Protein AF-A0A2E5NYF1-F1 (afdb_monomer)

Mean predicted aligned error: 12.26 Å

Structure (mmCIF, N/CA/C/O backbone):
data_AF-A0A2E5NYF1-F1
#
_entry.id   AF-A0A2E5NYF1-F1
#
loop_
_atom_site.group_PDB
_atom_site.id
_atom_site.type_symbol
_atom_site.label_atom_id
_atom_site.label_alt_id
_atom_site.label_comp_id
_atom_site.label_asym_id
_atom_site.label_entity_id
_atom_site.label_seq_id
_atom_site.pdbx_PDB_ins_code
_atom_site.Cartn_x
_atom_site.Cartn_y
_atom_site.Cartn_z
_atom_site.occupancy
_atom_site.B_iso_or_equiv
_atom_site.auth_seq_id
_atom_site.auth_comp_id
_atom_site.auth_asym_id
_atom_site.auth_atom_id
_atom_site.pdbx_PDB_model_num
ATOM 1 N N . MET A 1 1 ? -6.708 -40.232 -39.589 1.00 47.09 1 MET A N 1
ATOM 2 C CA . MET A 1 1 ? -5.264 -40.194 -39.277 1.00 47.09 1 MET A CA 1
ATOM 3 C C . MET A 1 1 ? -4.576 -39.485 -40.427 1.00 47.09 1 MET A C 1
ATOM 5 O O . MET A 1 1 ? -4.861 -39.852 -41.556 1.00 47.09 1 MET A O 1
ATOM 9 N N . PHE A 1 2 ? -3.730 -38.503 -40.104 1.00 53.38 2 PHE A N 1
ATOM 10 C CA . PHE A 1 2 ? -2.941 -37.650 -41.006 1.00 53.38 2 PHE A CA 1
ATOM 11 C C . PHE A 1 2 ? -3.722 -36.644 -41.858 1.00 53.38 2 PHE A C 1
ATOM 13 O O . PHE A 1 2 ? -4.059 -36.937 -42.993 1.00 53.38 2 PHE A O 1
ATOM 20 N N . ASP A 1 3 ? -3.932 -35.440 -41.316 1.00 40.88 3 ASP A N 1
ATOM 21 C CA . ASP A 1 3 ? -3.606 -34.212 -42.051 1.00 40.88 3 ASP A CA 1
ATOM 22 C C . ASP A 1 3 ? -3.525 -32.999 -41.107 1.00 40.88 3 ASP A C 1
ATOM 24 O O . ASP A 1 3 ? -4.209 -32.962 -40.087 1.00 40.88 3 ASP A O 1
ATOM 28 N N . SER A 1 4 ? -2.721 -32.000 -41.478 1.00 43.03 4 SER A N 1
ATOM 29 C CA . SER A 1 4 ? -2.514 -30.697 -40.804 1.00 43.03 4 SER A CA 1
ATOM 30 C C . SER A 1 4 ? -1.474 -30.622 -39.672 1.00 43.03 4 SER A C 1
ATOM 32 O O . SER A 1 4 ? -1.716 -30.075 -38.599 1.00 43.03 4 SER A O 1
ATOM 34 N N . PHE A 1 5 ? -0.254 -31.079 -39.969 1.00 49.53 5 PHE A N 1
ATOM 35 C CA . PHE A 1 5 ? 0.978 -30.776 -39.221 1.00 49.53 5 PHE A CA 1
ATOM 36 C C . PHE A 1 5 ? 1.843 -29.722 -39.949 1.00 49.53 5 PHE A C 1
ATOM 38 O O . PHE A 1 5 ? 3.036 -29.916 -40.109 1.00 49.53 5 PHE A O 1
ATOM 45 N N . PHE A 1 6 ? 1.286 -28.600 -40.418 1.00 54.94 6 PHE A N 1
ATOM 46 C CA . PHE A 1 6 ? 2.096 -27.500 -40.982 1.00 54.94 6 PHE A CA 1
ATOM 47 C C . PHE A 1 6 ? 1.470 -26.129 -40.697 1.00 54.94 6 PHE A C 1
ATOM 49 O O . PHE A 1 6 ? 0.996 -25.429 -41.583 1.00 54.94 6 PHE A O 1
ATOM 56 N N . GLY A 1 7 ? 1.482 -25.737 -39.424 1.00 41.53 7 GLY A N 1
ATOM 57 C CA . GLY A 1 7 ? 1.183 -24.379 -38.972 1.00 41.53 7 GLY A CA 1
ATOM 58 C C . GLY A 1 7 ? 2.428 -23.752 -38.360 1.00 41.53 7 GLY A C 1
ATOM 59 O O . GLY A 1 7 ? 2.494 -23.566 -37.149 1.00 41.53 7 GLY A O 1
ATOM 60 N N . GLY A 1 8 ? 3.449 -23.487 -39.179 1.00 46.25 8 GLY A N 1
ATOM 61 C CA . GLY A 1 8 ? 4.608 -22.703 -38.765 1.00 46.25 8 GLY A CA 1
ATOM 62 C C . GLY A 1 8 ? 4.169 -21.266 -38.519 1.00 46.25 8 GLY A C 1
ATOM 63 O O . GLY A 1 8 ? 4.226 -20.441 -39.428 1.00 46.25 8 GLY A O 1
ATOM 64 N N . SER A 1 9 ? 3.698 -20.967 -37.307 1.00 44.69 9 SER A N 1
ATOM 65 C CA . SER A 1 9 ? 3.494 -19.589 -36.892 1.00 44.69 9 SER A CA 1
ATOM 66 C C . SER A 1 9 ? 4.855 -18.902 -36.953 1.00 44.69 9 SER A C 1
ATOM 68 O O . SER A 1 9 ? 5.779 -19.204 -36.195 1.00 44.69 9 SER A O 1
ATOM 70 N N . SER A 1 10 ? 5.004 -18.010 -37.932 1.00 46.50 10 SER A N 1
ATOM 71 C CA . SER A 1 10 ? 6.049 -16.999 -37.935 1.00 46.50 10 SER A CA 1
ATOM 72 C C . SER A 1 10 ? 5.948 -16.290 -36.592 1.00 46.50 10 SER A C 1
ATOM 74 O O . SER A 1 10 ? 5.062 -15.462 -36.386 1.00 46.50 10 SER A O 1
ATOM 76 N N . ARG A 1 11 ? 6.810 -16.680 -35.650 1.00 48.03 11 ARG A N 1
ATOM 77 C CA . ARG A 1 11 ? 6.956 -16.044 -34.347 1.00 48.03 11 ARG A CA 1
ATOM 78 C C . ARG A 1 11 ? 7.510 -14.659 -34.647 1.00 48.03 11 ARG A C 1
ATOM 80 O O . ARG A 1 11 ? 8.716 -14.476 -34.771 1.00 48.03 11 ARG A O 1
ATOM 87 N N . GLN A 1 12 ? 6.603 -13.726 -34.913 1.00 47.62 12 GLN A N 1
ATOM 88 C CA . GLN A 1 12 ? 6.903 -12.328 -35.137 1.00 47.62 12 GLN A CA 1
ATOM 89 C C . GLN A 1 12 ? 7.583 -11.858 -33.858 1.00 47.62 12 GLN A C 1
ATOM 91 O O . GLN A 1 12 ? 6.952 -11.773 -32.804 1.00 47.62 12 GLN A O 1
ATOM 96 N N . THR A 1 13 ? 8.904 -11.704 -33.915 1.00 54.00 13 THR A N 1
ATOM 97 C CA . THR A 1 13 ? 9.678 -11.192 -32.793 1.00 54.00 13 THR A CA 1
ATOM 98 C C . THR A 1 13 ? 9.043 -9.859 -32.412 1.00 54.00 13 THR A C 1
ATOM 100 O O . THR A 1 13 ? 8.843 -9.036 -33.311 1.00 54.00 13 THR A O 1
ATOM 103 N N . PRO A 1 14 ? 8.656 -9.647 -31.144 1.00 55.06 14 PRO A N 1
ATOM 104 C CA . PRO A 1 14 ? 8.081 -8.377 -30.737 1.00 55.06 14 PRO A CA 1
ATOM 105 C C . PRO A 1 14 ? 9.018 -7.249 -31.176 1.00 55.06 14 PRO A C 1
ATOM 107 O O . PRO A 1 14 ? 10.215 -7.302 -30.897 1.00 55.06 14 PRO A O 1
ATOM 110 N N . ASN A 1 15 ? 8.489 -6.227 -31.852 1.00 71.00 15 ASN A N 1
ATOM 111 C CA . ASN A 1 15 ? 9.224 -5.003 -32.201 1.00 71.00 15 ASN A CA 1
ATOM 112 C C . ASN A 1 15 ? 9.501 -4.127 -30.955 1.00 71.00 15 ASN A C 1
ATOM 114 O O . ASN A 1 15 ? 9.613 -2.907 -31.064 1.00 71.00 15 ASN A O 1
ATOM 118 N N . ARG A 1 16 ? 9.600 -4.743 -29.771 1.00 84.31 16 ARG A N 1
ATOM 119 C CA . ARG A 1 16 ? 9.835 -4.095 -28.484 1.00 84.31 16 ARG A CA 1
ATOM 120 C C . ARG A 1 16 ? 10.771 -4.921 -27.606 1.00 84.31 16 ARG A C 1
ATOM 122 O O . ARG A 1 16 ? 10.930 -6.127 -27.802 1.00 84.31 16 ARG A O 1
ATOM 129 N N . GLY A 1 17 ? 11.394 -4.256 -26.642 1.00 84.62 17 GLY A N 1
ATOM 130 C CA . GLY A 1 17 ? 12.182 -4.883 -25.592 1.00 84.62 17 GLY A CA 1
ATOM 131 C C . GLY A 1 17 ? 11.350 -5.814 -24.712 1.00 84.62 17 GLY A C 1
ATOM 132 O O . GLY A 1 17 ? 10.122 -5.815 -24.758 1.00 84.62 17 GLY A O 1
ATOM 133 N N . ALA A 1 18 ? 12.036 -6.646 -23.932 1.00 88.94 18 ALA A N 1
ATOM 134 C CA . ALA A 1 18 ? 11.369 -7.538 -22.994 1.00 88.94 18 ALA A CA 1
ATOM 135 C C . ALA A 1 18 ? 10.752 -6.744 -21.835 1.00 88.94 18 ALA A C 1
ATOM 137 O O . ALA A 1 18 ? 11.321 -5.753 -21.373 1.00 88.94 18 ALA A O 1
ATOM 138 N N . ASP A 1 19 ? 9.608 -7.208 -21.351 1.00 92.38 19 ASP A N 1
ATOM 139 C CA . ASP A 1 19 ? 8.978 -6.618 -20.178 1.00 92.38 19 ASP A CA 1
ATOM 140 C C . ASP A 1 19 ? 9.776 -6.979 -18.910 1.00 92.38 19 ASP A C 1
ATOM 142 O O . ASP A 1 19 ? 10.414 -8.034 -18.834 1.00 92.38 19 ASP A O 1
ATOM 146 N N . LEU A 1 20 ? 9.761 -6.086 -17.922 1.00 91.94 20 LEU A N 1
ATOM 147 C CA . LEU A 1 20 ? 10.362 -6.290 -16.607 1.00 91.94 20 LEU A CA 1
ATOM 148 C C . LEU A 1 20 ? 9.273 -6.459 -15.557 1.00 91.94 20 LEU A C 1
ATOM 150 O O . LEU A 1 20 ? 8.270 -5.754 -15.577 1.00 91.94 20 LEU A O 1
ATOM 154 N N . GLU A 1 21 ? 9.511 -7.342 -14.594 1.00 93.44 21 GLU A N 1
ATOM 155 C CA . GLU A 1 21 ? 8.681 -7.469 -13.399 1.00 93.44 21 GLU A CA 1
ATOM 156 C C . GLU A 1 21 ? 9.486 -7.023 -12.179 1.00 93.44 21 GLU A C 1
ATOM 158 O O . GLU A 1 21 ? 10.658 -7.376 -12.017 1.00 93.44 21 GLU A O 1
ATOM 163 N N . PHE A 1 22 ? 8.862 -6.230 -11.316 1.00 92.69 22 PHE A N 1
ATOM 164 C CA . PHE A 1 22 ? 9.478 -5.736 -10.093 1.00 92.69 22 PHE A CA 1
ATOM 165 C C . PHE A 1 22 ? 8.475 -5.795 -8.950 1.00 92.69 22 PHE A C 1
ATOM 167 O O . PHE A 1 22 ? 7.335 -5.373 -9.105 1.00 92.69 22 PHE A O 1
ATOM 174 N N . GLN A 1 23 ? 8.885 -6.300 -7.791 1.00 94.00 23 GLN A N 1
ATOM 175 C CA . GLN A 1 23 ? 8.025 -6.350 -6.615 1.00 94.00 23 GLN A CA 1
ATOM 176 C C . GLN A 1 23 ? 8.444 -5.283 -5.608 1.00 94.00 23 GLN A C 1
ATOM 178 O O . GLN A 1 23 ? 9.623 -5.160 -5.277 1.00 94.00 23 GLN A O 1
ATOM 183 N N . ILE A 1 24 ? 7.462 -4.555 -5.084 1.00 94.38 24 ILE A N 1
ATOM 184 C CA . ILE A 1 24 ? 7.638 -3.654 -3.947 1.00 94.38 24 ILE A CA 1
ATOM 185 C C . ILE A 1 24 ? 6.684 -4.004 -2.829 1.00 94.38 24 ILE A C 1
ATOM 187 O O . ILE A 1 24 ? 5.565 -4.431 -3.082 1.00 94.38 24 ILE A O 1
ATOM 191 N N . ASN A 1 25 ? 7.119 -3.759 -1.598 1.00 95.06 25 ASN A N 1
ATOM 192 C CA . ASN A 1 25 ? 6.243 -3.782 -0.439 1.00 95.06 25 ASN A CA 1
ATOM 193 C C . ASN A 1 25 ? 6.012 -2.349 0.034 1.00 95.06 25 ASN A C 1
ATOM 195 O O . ASN A 1 25 ? 6.942 -1.539 0.070 1.00 95.06 25 ASN A O 1
ATOM 199 N N . VAL A 1 26 ? 4.768 -2.043 0.378 1.00 95.38 26 VAL A N 1
ATOM 200 C CA . VAL A 1 26 ? 4.360 -0.766 0.957 1.00 95.38 26 VAL A CA 1
ATOM 201 C C . VAL A 1 26 ? 3.650 -0.993 2.277 1.00 95.38 26 VAL A C 1
ATOM 203 O O . VAL A 1 26 ? 3.037 -2.039 2.495 1.00 95.38 26 VAL A O 1
ATOM 206 N N . SER A 1 27 ? 3.725 0.004 3.155 1.00 96.19 27 SER A N 1
ATOM 207 C CA . SER A 1 27 ? 2.980 -0.027 4.407 1.00 96.19 27 SER A CA 1
ATOM 208 C C . SER A 1 27 ? 1.472 0.018 4.134 1.00 96.19 27 SER A C 1
ATOM 210 O O . SER A 1 27 ? 1.023 0.483 3.082 1.00 96.19 27 SER A O 1
ATOM 212 N N . PHE A 1 28 ? 0.671 -0.425 5.101 1.00 95.56 28 PHE A N 1
ATOM 213 C CA . PHE A 1 28 ? -0.783 -0.306 5.024 1.00 95.56 28 PHE A CA 1
ATOM 214 C C . PHE A 1 28 ? -1.239 1.148 4.824 1.00 95.56 28 PHE A C 1
ATOM 216 O O . PHE A 1 28 ? -2.112 1.422 4.004 1.00 95.56 28 PHE A O 1
ATOM 223 N N . ARG A 1 29 ? -0.607 2.093 5.536 1.00 93.88 29 ARG A N 1
ATOM 224 C CA . ARG A 1 29 ? -0.897 3.530 5.413 1.00 93.88 29 ARG A CA 1
ATOM 225 C C . ARG A 1 29 ? -0.498 4.080 4.042 1.00 93.88 29 ARG A C 1
ATOM 227 O O . ARG A 1 29 ? -1.286 4.803 3.443 1.00 93.88 29 ARG A O 1
ATOM 234 N N . ASP A 1 30 ? 0.666 3.691 3.521 1.00 94.88 30 ASP A N 1
ATOM 235 C CA . ASP A 1 30 ? 1.118 4.065 2.172 1.00 94.88 30 ASP A CA 1
ATOM 236 C C . ASP A 1 30 ? 0.115 3.576 1.113 1.00 94.88 30 ASP A C 1
ATOM 238 O O . ASP A 1 30 ? -0.201 4.303 0.176 1.00 94.88 30 ASP A O 1
ATOM 242 N N . ALA A 1 31 ? -0.423 2.361 1.273 1.00 94.00 31 ALA A N 1
ATOM 243 C CA . ALA A 1 31 ? -1.444 1.819 0.379 1.00 94.00 31 ALA A CA 1
ATOM 244 C C . ALA A 1 31 ? -2.801 2.533 0.515 1.00 94.00 31 ALA A C 1
ATOM 246 O O . ALA A 1 31 ? -3.509 2.713 -0.477 1.00 94.00 31 ALA A O 1
ATOM 247 N N . ALA A 1 32 ? -3.169 2.954 1.728 1.00 93.75 32 ALA A N 1
ATOM 248 C CA . ALA A 1 32 ? -4.419 3.661 1.987 1.00 93.75 32 ALA A CA 1
ATOM 249 C C . ALA A 1 32 ? -4.423 5.079 1.391 1.00 93.75 32 ALA A C 1
ATOM 251 O O . ALA A 1 32 ? -5.398 5.454 0.741 1.00 93.75 32 ALA A O 1
ATOM 252 N N . PHE A 1 33 ? -3.340 5.838 1.577 1.00 92.94 33 PHE A N 1
ATOM 253 C CA . PHE A 1 33 ? -3.253 7.251 1.181 1.00 92.94 33 PHE A CA 1
ATOM 254 C C . PHE A 1 33 ? -2.582 7.493 -0.172 1.00 92.94 33 PHE A C 1
ATOM 256 O O . PHE A 1 33 ? -2.753 8.561 -0.757 1.00 92.94 33 PHE A O 1
ATOM 263 N N . GLY A 1 34 ? -1.849 6.508 -0.688 1.00 92.81 34 GLY A N 1
ATOM 264 C CA . GLY A 1 34 ? -1.007 6.679 -1.863 1.00 92.81 34 GLY A CA 1
ATOM 265 C C . GLY A 1 34 ? 0.284 7.421 -1.524 1.00 92.81 34 GLY A C 1
ATOM 266 O O . GLY A 1 34 ? 0.354 8.235 -0.601 1.00 92.81 34 GLY A O 1
ATOM 267 N N . VAL A 1 35 ? 1.348 7.110 -2.258 1.00 94.19 35 VAL A N 1
ATOM 268 C CA . VAL A 1 35 ? 2.669 7.691 -2.010 1.00 94.19 35 VAL A CA 1
ATOM 269 C C . VAL A 1 35 ? 3.542 7.599 -3.268 1.00 94.19 35 VAL A C 1
ATOM 271 O O . VAL A 1 35 ? 3.509 6.576 -3.960 1.00 94.19 35 VAL A O 1
ATOM 274 N N . PRO A 1 36 ? 4.358 8.621 -3.577 1.00 94.56 36 PRO A N 1
ATOM 275 C CA . PRO A 1 36 ? 5.434 8.471 -4.549 1.00 94.56 36 PRO A CA 1
ATOM 276 C C . PRO A 1 36 ? 6.506 7.508 -4.019 1.00 94.56 36 PRO A C 1
ATOM 278 O O . PRO A 1 36 ? 7.009 7.663 -2.903 1.00 94.56 36 PRO A O 1
ATOM 281 N N . LYS A 1 37 ? 6.904 6.516 -4.820 1.00 93.19 37 LYS A N 1
ATOM 282 C CA . LYS A 1 37 ? 8.049 5.637 -4.525 1.00 93.19 37 LYS A CA 1
ATOM 283 C C . LYS A 1 37 ? 9.074 5.689 -5.647 1.00 93.19 37 LYS A C 1
ATOM 285 O O . LYS A 1 37 ? 8.743 5.523 -6.815 1.00 93.19 37 LYS A O 1
ATOM 290 N N . GLU A 1 38 ? 10.343 5.838 -5.278 1.00 93.69 38 GLU A N 1
ATOM 291 C CA . GLU A 1 38 ? 11.466 5.674 -6.203 1.00 93.69 38 GLU A CA 1
ATOM 292 C C . GLU A 1 38 ? 11.849 4.189 -6.296 1.00 93.69 38 GLU A C 1
ATOM 294 O O . GLU A 1 38 ? 12.240 3.569 -5.305 1.00 93.69 38 GLU A O 1
ATOM 299 N N . LEU A 1 39 ? 11.774 3.623 -7.498 1.00 92.19 39 LEU A N 1
ATOM 300 C CA . LEU A 1 39 ? 12.235 2.279 -7.822 1.00 92.19 39 LEU A CA 1
ATOM 301 C C . LEU A 1 39 ? 13.612 2.343 -8.465 1.00 92.19 39 LEU A C 1
ATOM 303 O O . LEU A 1 39 ? 13.842 3.124 -9.386 1.00 92.19 39 LEU A O 1
ATOM 307 N N . LYS A 1 40 ? 14.527 1.483 -8.017 1.00 92.75 40 LYS A N 1
ATOM 308 C CA . LYS A 1 40 ? 15.842 1.315 -8.643 1.00 92.75 40 LYS A CA 1
ATOM 309 C C . LYS A 1 40 ? 15.848 0.032 -9.454 1.00 92.75 40 LYS A C 1
ATOM 311 O O . LYS A 1 40 ? 15.946 -1.054 -8.886 1.00 92.75 40 LYS A O 1
ATOM 316 N N . ILE A 1 41 ? 15.769 0.165 -10.773 1.00 90.69 41 ILE A N 1
ATOM 317 C CA . ILE A 1 41 ? 15.813 -0.967 -11.699 1.00 90.69 41 ILE A CA 1
ATOM 318 C C . ILE A 1 41 ? 17.178 -1.060 -12.374 1.00 90.69 41 ILE A C 1
ATOM 320 O O . ILE A 1 41 ? 17.832 -0.051 -12.636 1.00 90.69 41 ILE A O 1
ATOM 324 N N . ASN A 1 42 ? 17.611 -2.281 -12.677 1.00 90.00 42 ASN A N 1
ATOM 325 C CA . ASN A 1 42 ? 18.858 -2.533 -13.392 1.00 90.00 42 ASN A CA 1
ATOM 326 C C . ASN A 1 42 ? 18.551 -3.190 -14.737 1.00 90.00 42 ASN A C 1
ATOM 328 O O . ASN A 1 42 ? 18.434 -4.416 -14.785 1.00 90.00 42 ASN A O 1
ATOM 332 N N . ARG A 1 43 ? 18.491 -2.389 -15.804 1.00 87.94 43 ARG A N 1
ATOM 333 C CA . ARG A 1 43 ? 18.162 -2.845 -17.164 1.00 87.94 43 ARG A CA 1
ATOM 334 C C . ARG A 1 43 ? 19.338 -2.716 -18.126 1.00 87.94 43 ARG A C 1
ATOM 336 O O . ARG A 1 43 ? 20.301 -1.986 -17.867 1.00 87.94 43 ARG A O 1
ATOM 343 N N . MET A 1 44 ? 19.266 -3.429 -19.241 1.00 86.69 44 MET A N 1
ATOM 344 C CA . MET A 1 44 ? 20.176 -3.266 -20.366 1.00 86.69 44 MET A CA 1
ATOM 345 C C . MET A 1 44 ? 19.726 -2.084 -21.219 1.00 86.69 44 MET A C 1
ATOM 347 O O . MET A 1 44 ? 18.602 -2.041 -21.711 1.00 86.69 44 MET A O 1
ATOM 351 N N . GLU A 1 45 ? 20.631 -1.142 -21.451 1.00 87.38 45 GLU A N 1
ATOM 352 C CA . GLU A 1 45 ? 20.410 -0.001 -22.337 1.00 87.38 45 GLU A CA 1
ATOM 353 C C . GLU A 1 45 ? 21.432 0.011 -23.474 1.00 87.38 45 GLU A C 1
ATOM 355 O O . GLU A 1 45 ? 22.493 -0.610 -23.352 1.00 87.38 45 GLU A O 1
ATOM 360 N N . PRO A 1 46 ? 21.164 0.725 -24.582 1.00 87.25 46 PRO A N 1
ATOM 361 C CA . PRO A 1 46 ? 22.178 0.996 -25.586 1.00 87.25 46 PRO A CA 1
ATOM 362 C C . PRO A 1 46 ? 23.399 1.639 -24.927 1.00 87.25 46 PRO A C 1
ATOM 364 O O . PRO A 1 46 ? 23.282 2.527 -24.076 1.00 87.25 46 PRO A O 1
ATOM 367 N N . CYS A 1 47 ? 24.583 1.165 -25.302 1.00 89.06 47 CYS A N 1
ATOM 368 C CA . CYS A 1 47 ? 25.824 1.705 -24.768 1.00 89.06 47 CYS A CA 1
ATOM 369 C C . CYS A 1 47 ? 25.956 3.177 -25.163 1.00 89.06 47 CYS A C 1
ATOM 371 O O . CYS A 1 47 ? 25.947 3.478 -26.350 1.00 89.06 47 CYS A O 1
ATOM 373 N N . GLU A 1 48 ? 26.142 4.080 -24.198 1.00 88.69 48 GLU A N 1
ATOM 374 C CA . GLU A 1 48 ? 26.202 5.535 -24.457 1.00 88.69 48 GLU A CA 1
ATOM 375 C C . GLU A 1 48 ? 27.332 5.935 -25.402 1.00 88.69 48 GLU A C 1
ATOM 377 O O . GLU A 1 48 ? 27.241 6.941 -26.093 1.00 88.69 48 GLU A O 1
ATOM 382 N N . ARG A 1 49 ? 28.419 5.154 -25.434 1.00 90.56 49 ARG A N 1
ATOM 383 C CA . ARG A 1 49 ? 29.572 5.469 -26.280 1.00 90.56 49 ARG A CA 1
ATOM 384 C C . ARG A 1 49 ? 29.288 5.173 -27.748 1.00 90.56 49 ARG A C 1
ATOM 386 O O . ARG A 1 49 ? 29.665 5.964 -28.595 1.00 90.56 49 ARG A O 1
ATOM 393 N N . CYS A 1 50 ? 28.651 4.042 -28.050 1.00 87.25 50 CYS A N 1
ATOM 394 C CA . CYS A 1 50 ? 28.415 3.594 -29.427 1.00 87.25 50 CYS A CA 1
ATOM 395 C C . CYS A 1 50 ? 26.944 3.707 -29.868 1.00 87.25 50 CYS A C 1
ATOM 397 O O . CYS A 1 50 ? 26.597 3.375 -30.997 1.00 87.25 50 CYS A O 1
ATOM 399 N N . ASN A 1 51 ? 26.047 4.141 -28.981 1.00 84.75 51 ASN A N 1
ATOM 400 C CA . ASN A 1 51 ? 24.599 4.218 -29.196 1.00 84.75 51 ASN A CA 1
ATOM 401 C C . ASN A 1 51 ? 23.997 2.930 -29.790 1.00 84.75 51 ASN A C 1
ATOM 403 O O . ASN A 1 51 ? 23.090 2.962 -30.619 1.00 84.75 51 ASN A O 1
ATOM 407 N N . GLY A 1 52 ? 24.537 1.773 -29.392 1.00 84.75 52 GLY A N 1
ATOM 408 C CA . GLY A 1 52 ? 24.084 0.467 -29.871 1.00 84.75 52 GLY A CA 1
ATOM 409 C C . GLY A 1 52 ? 24.707 -0.026 -31.176 1.00 84.75 52 GLY A C 1
ATOM 410 O O . GLY A 1 52 ? 24.509 -1.189 -31.503 1.00 84.75 52 GLY A O 1
ATOM 411 N N . ASN A 1 53 ? 25.499 0.781 -31.892 1.00 83.44 53 ASN A N 1
ATOM 412 C CA . ASN A 1 53 ? 26.096 0.375 -33.175 1.00 83.44 53 ASN A CA 1
ATOM 413 C C . ASN A 1 53 ? 27.333 -0.539 -33.039 1.00 83.44 53 ASN A C 1
ATOM 415 O O . ASN A 1 53 ? 27.893 -0.959 -34.045 1.00 83.44 53 ASN A O 1
ATOM 419 N N . LYS A 1 54 ? 27.767 -0.829 -31.802 1.00 87.19 54 LYS A N 1
ATOM 420 C CA . LYS A 1 54 ? 28.901 -1.706 -31.442 1.00 87.19 54 LYS A CA 1
ATOM 421 C C . LYS A 1 54 ? 30.285 -1.222 -31.895 1.00 87.19 54 LYS A C 1
ATOM 423 O O . LYS A 1 54 ? 31.273 -1.830 -31.480 1.00 87.19 54 LYS A O 1
ATOM 428 N N . ALA A 1 55 ? 30.377 -0.139 -32.659 1.00 89.62 55 ALA A N 1
ATOM 429 C CA . ALA A 1 55 ? 31.623 0.424 -33.160 1.00 89.62 55 ALA A CA 1
ATOM 430 C C . ALA A 1 55 ? 32.213 1.461 -32.202 1.00 89.62 55 ALA A C 1
ATOM 432 O O . ALA A 1 55 ? 31.506 2.124 -31.440 1.00 89.62 55 ALA A O 1
ATOM 433 N N . GLU A 1 56 ? 33.531 1.608 -32.237 1.00 91.38 56 GLU A N 1
ATOM 434 C CA . GLU A 1 56 ? 34.201 2.714 -31.565 1.00 91.38 56 GLU A CA 1
ATOM 435 C C . GLU A 1 56 ? 33.883 4.038 -32.293 1.00 91.38 56 GLU A C 1
ATOM 437 O O . GLU A 1 56 ? 33.973 4.087 -33.524 1.00 91.38 56 GLU A O 1
ATOM 442 N N . PRO A 1 57 ? 33.498 5.116 -31.581 1.00 89.31 57 PRO A N 1
ATOM 443 C CA . PRO A 1 57 ? 33.242 6.412 -32.208 1.00 89.31 57 PRO A CA 1
ATOM 444 C C . PRO A 1 57 ? 34.414 6.884 -33.069 1.00 89.31 57 PRO A C 1
ATOM 44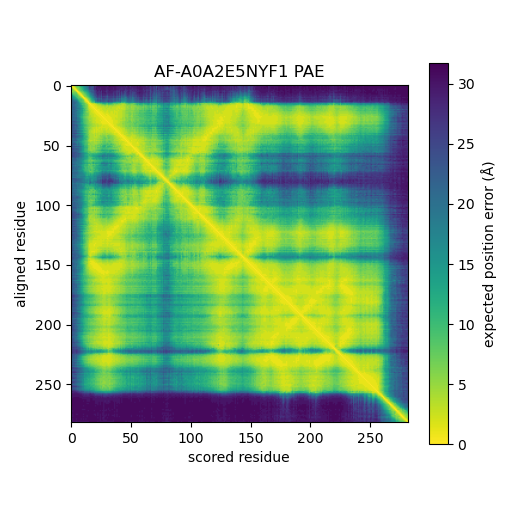6 O O . PRO A 1 57 ? 35.564 6.815 -32.642 1.00 89.31 57 PRO A O 1
ATOM 449 N N . GLY A 1 58 ? 34.112 7.367 -34.277 1.00 85.06 58 GLY A N 1
ATOM 450 C CA . GLY A 1 58 ? 35.120 7.777 -35.260 1.00 85.06 58 GLY A CA 1
ATOM 451 C C . GLY A 1 58 ? 35.655 6.644 -36.142 1.00 85.06 58 GLY A C 1
ATOM 452 O O . GLY A 1 58 ? 36.550 6.889 -36.942 1.00 85.06 58 GLY A O 1
ATOM 453 N N . THR A 1 59 ? 35.117 5.426 -36.026 1.00 85.81 59 THR A N 1
ATOM 454 C CA . THR A 1 59 ? 35.437 4.311 -36.933 1.00 85.81 59 THR A CA 1
ATOM 455 C C . THR A 1 59 ? 34.277 4.009 -37.874 1.00 85.81 59 THR A C 1
ATOM 457 O O . THR A 1 59 ? 33.110 4.193 -37.519 1.00 85.81 59 THR A O 1
ATOM 460 N N . GLU A 1 60 ? 34.595 3.571 -39.092 1.00 81.94 60 GLU A N 1
ATOM 461 C CA . GLU A 1 60 ? 33.586 3.278 -40.105 1.00 81.94 60 GLU A CA 1
ATOM 462 C C . GLU A 1 60 ? 32.821 1.992 -39.780 1.00 81.94 60 GLU A C 1
ATOM 464 O O . GLU A 1 60 ? 33.390 0.945 -39.447 1.00 81.94 60 GLU A O 1
ATOM 469 N N . VAL A 1 61 ? 31.499 2.084 -39.905 1.00 84.56 61 VAL A N 1
ATOM 470 C CA . VAL A 1 61 ? 30.593 0.942 -39.854 1.00 84.56 61 VAL A CA 1
ATOM 471 C C . VAL A 1 61 ? 30.296 0.549 -41.292 1.00 84.56 61 VAL A C 1
ATOM 473 O O . VAL A 1 61 ? 29.663 1.307 -42.021 1.00 84.56 61 VAL A O 1
ATOM 476 N N . MET A 1 62 ? 30.776 -0.621 -41.703 1.00 87.12 62 MET A N 1
ATOM 477 C CA . MET A 1 62 ? 30.623 -1.105 -43.074 1.00 87.12 62 MET A CA 1
ATOM 478 C C . MET A 1 62 ? 29.436 -2.059 -43.162 1.00 87.12 62 MET A C 1
ATOM 480 O O . MET A 1 62 ? 29.140 -2.792 -42.213 1.00 87.12 62 MET A O 1
ATOM 484 N N . GLU A 1 63 ? 28.758 -2.084 -44.306 1.00 87.94 63 GLU A N 1
ATOM 485 C CA . GLU A 1 63 ? 27.764 -3.120 -44.577 1.00 87.94 63 GLU A CA 1
ATOM 486 C C . GLU A 1 63 ? 28.411 -4.503 -44.536 1.00 87.94 63 GLU A C 1
ATOM 488 O O . GLU A 1 63 ? 29.560 -4.692 -44.935 1.00 87.94 63 GLU A O 1
ATOM 493 N N . CYS A 1 64 ? 27.676 -5.487 -44.019 1.00 88.69 64 CYS A N 1
ATOM 494 C CA . CYS A 1 64 ? 28.217 -6.826 -43.880 1.00 88.69 64 CYS A CA 1
ATOM 495 C C . CYS A 1 64 ? 28.478 -7.439 -45.267 1.00 88.69 64 CYS A C 1
ATOM 497 O O . CYS A 1 64 ? 27.513 -7.688 -45.994 1.00 88.69 64 CYS A O 1
ATOM 499 N N . PRO A 1 65 ? 29.727 -7.796 -45.617 1.00 88.94 65 PRO A N 1
ATOM 500 C CA . PRO A 1 65 ? 30.044 -8.324 -46.944 1.00 88.94 65 PRO A CA 1
ATOM 501 C C . PRO A 1 65 ? 29.424 -9.705 -47.194 1.00 88.94 65 PRO A C 1
ATOM 503 O O . PRO A 1 65 ? 29.222 -10.090 -48.336 1.00 88.94 65 PRO A O 1
ATOM 506 N N . GLY A 1 66 ? 29.102 -10.454 -46.132 1.00 87.56 66 GLY A N 1
ATOM 507 C CA . GLY A 1 66 ? 28.516 -11.792 -46.242 1.00 87.56 66 GLY A CA 1
ATOM 508 C C . GLY A 1 66 ? 27.008 -11.815 -46.500 1.00 87.56 66 GLY A C 1
ATOM 509 O O . GLY A 1 66 ? 26.481 -12.862 -46.858 1.00 87.56 66 GLY A O 1
ATOM 510 N N . CYS A 1 67 ? 26.297 -10.706 -46.282 1.00 89.19 67 CYS A N 1
ATOM 511 C CA . CYS A 1 67 ? 24.848 -10.629 -46.524 1.00 89.19 67 CYS A CA 1
ATOM 512 C C . CYS A 1 67 ? 24.390 -9.321 -47.174 1.00 89.19 67 CYS A C 1
ATOM 514 O O . CYS A 1 67 ? 23.190 -9.111 -47.277 1.00 89.19 67 CYS A O 1
ATOM 516 N N . HIS A 1 68 ? 25.314 -8.433 -47.551 1.00 89.19 68 HIS A N 1
ATOM 517 C CA . HIS A 1 68 ? 25.039 -7.145 -48.197 1.00 89.19 68 HIS A CA 1
ATOM 518 C C . HIS A 1 68 ? 23.917 -6.343 -47.514 1.00 89.19 68 HIS A C 1
ATOM 520 O O . HIS A 1 68 ? 22.986 -5.867 -48.152 1.00 89.19 68 HIS A O 1
ATOM 526 N N . GLY A 1 69 ? 23.958 -6.262 -46.180 1.00 84.00 69 GLY A N 1
ATOM 527 C CA . GLY A 1 69 ? 22.959 -5.518 -45.407 1.00 84.00 69 GLY A CA 1
ATOM 528 C C . GLY A 1 69 ? 21.631 -6.248 -45.152 1.00 84.00 69 GLY A C 1
ATOM 529 O O . GLY A 1 69 ? 20.773 -5.715 -44.448 1.00 84.00 69 GLY A O 1
ATOM 530 N N . GLU A 1 70 ? 21.440 -7.482 -45.630 1.00 85.88 70 GLU A N 1
ATOM 531 C CA . GLU A 1 70 ? 20.196 -8.233 -45.393 1.00 85.88 70 GLU A CA 1
ATOM 532 C C . GLU A 1 70 ? 20.127 -8.861 -43.989 1.00 85.88 70 GLU A C 1
ATOM 534 O O . GLU A 1 70 ? 19.045 -9.061 -43.431 1.00 85.88 70 GLU A O 1
ATOM 539 N N . GLY A 1 71 ? 21.281 -9.175 -43.387 1.00 83.50 71 GLY A N 1
ATOM 540 C CA . GLY A 1 71 ? 21.392 -9.824 -42.070 1.00 83.50 71 GLY A CA 1
ATOM 541 C C . GLY A 1 71 ? 21.065 -11.325 -42.076 1.00 83.50 71 GLY A C 1
ATOM 542 O O . GLY A 1 71 ? 21.258 -12.016 -41.073 1.00 83.50 71 GLY A O 1
ATOM 543 N N . LYS A 1 72 ? 20.616 -11.862 -43.211 1.00 90.25 72 LYS A N 1
ATOM 544 C CA . LYS A 1 72 ? 20.298 -13.278 -43.429 1.00 90.25 72 LYS A CA 1
ATOM 545 C C . LYS A 1 72 ? 21.001 -13.763 -44.694 1.00 90.25 72 LYS A C 1
ATOM 547 O O . LYS A 1 72 ? 21.317 -12.967 -45.566 1.00 90.25 72 LYS A O 1
ATOM 552 N N . VAL A 1 73 ? 21.270 -15.061 -44.772 1.00 90.75 73 VAL A N 1
ATOM 553 C CA . VAL A 1 73 ? 21.871 -15.716 -45.941 1.00 90.75 73 VAL A CA 1
ATOM 554 C C . VAL A 1 73 ? 21.068 -16.966 -46.288 1.00 90.75 73 VAL A C 1
ATOM 556 O O . VAL A 1 73 ? 20.639 -17.709 -45.397 1.00 90.75 73 VAL A O 1
ATOM 559 N N . ARG A 1 74 ? 20.844 -17.202 -47.583 1.00 89.25 74 ARG A N 1
ATOM 560 C CA . ARG A 1 74 ? 20.181 -18.415 -48.078 1.00 89.25 74 ARG A CA 1
ATOM 561 C C . ARG A 1 74 ? 21.217 -19.524 -48.194 1.00 89.25 74 ARG A C 1
ATOM 563 O O . ARG A 1 74 ? 22.182 -19.394 -48.941 1.00 89.25 74 ARG A O 1
ATOM 570 N N . ARG A 1 75 ? 21.040 -20.604 -47.434 1.00 82.56 75 ARG A N 1
ATOM 571 C CA . ARG A 1 75 ? 21.907 -21.779 -47.489 1.00 82.56 75 ARG A CA 1
ATOM 572 C C . ARG A 1 75 ? 21.170 -22.906 -48.190 1.00 82.56 75 ARG A C 1
ATOM 574 O O . ARG A 1 75 ? 20.220 -23.474 -47.661 1.00 82.56 75 ARG A O 1
ATOM 581 N N . THR A 1 76 ? 21.649 -23.242 -49.372 1.00 82.94 76 THR A N 1
ATOM 582 C CA . THR A 1 76 ? 21.151 -24.364 -50.155 1.00 82.94 76 THR A CA 1
ATOM 583 C C . THR A 1 76 ? 21.829 -25.649 -49.688 1.00 82.94 76 THR A C 1
ATOM 585 O O . THR A 1 76 ? 23.052 -25.770 -49.760 1.00 82.94 76 THR A O 1
ATOM 588 N N . GLN A 1 77 ? 21.059 -26.617 -49.197 1.00 81.44 77 GLN A N 1
ATOM 589 C CA . GLN A 1 77 ? 21.553 -27.946 -48.838 1.00 81.44 77 GLN A CA 1
ATOM 590 C C . GLN A 1 77 ? 20.969 -28.984 -49.798 1.00 81.44 77 GLN A C 1
ATOM 592 O O . GLN A 1 77 ? 19.756 -29.077 -49.979 1.00 81.44 77 GLN A O 1
ATOM 597 N N . ARG A 1 78 ? 21.845 -29.765 -50.438 1.00 78.69 78 ARG A N 1
ATOM 598 C CA . ARG A 1 78 ? 21.431 -30.910 -51.255 1.00 78.69 78 ARG A CA 1
ATOM 599 C C . ARG A 1 78 ? 21.206 -32.103 -50.337 1.00 78.69 78 ARG A C 1
ATOM 601 O O . ARG A 1 78 ? 22.120 -32.518 -49.631 1.00 78.69 78 ARG A O 1
ATOM 608 N N . THR A 1 79 ? 19.992 -32.630 -50.353 1.00 79.69 79 THR A N 1
ATOM 609 C CA . THR A 1 79 ? 19.603 -33.842 -49.630 1.00 79.69 79 THR A CA 1
ATOM 610 C C . THR A 1 79 ? 19.229 -34.934 -50.626 1.00 79.69 79 THR A C 1
ATOM 612 O O . THR A 1 79 ? 19.069 -34.670 -51.8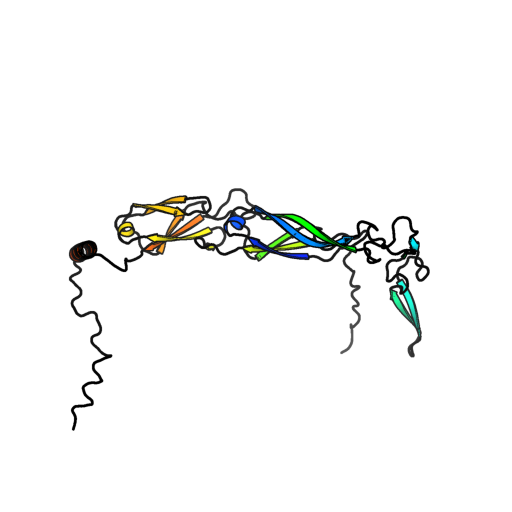18 1.00 79.69 79 THR A O 1
ATOM 615 N N . PHE A 1 80 ? 19.056 -36.164 -50.140 1.00 77.81 80 PHE A N 1
ATOM 616 C CA . PHE A 1 80 ? 18.621 -37.297 -50.964 1.00 77.81 80 PHE A CA 1
ATOM 617 C C . PHE A 1 80 ? 17.238 -37.067 -51.619 1.00 77.81 80 PHE A C 1
ATOM 619 O O . PHE A 1 80 ? 16.923 -37.697 -52.621 1.00 77.81 80 PHE A O 1
ATOM 626 N N . PHE A 1 81 ? 16.443 -36.126 -51.090 1.00 78.94 81 PHE A N 1
ATOM 627 C CA . PHE A 1 81 ? 15.119 -35.738 -51.595 1.00 78.94 81 PHE A CA 1
ATOM 628 C C . PHE A 1 81 ? 15.130 -34.489 -52.496 1.00 78.94 81 PHE A C 1
ATOM 630 O O . PHE A 1 81 ? 14.071 -34.000 -52.878 1.00 78.94 81 PHE A O 1
ATOM 637 N N . GLY A 1 82 ? 16.308 -33.954 -52.835 1.00 82.75 82 GLY A N 1
ATOM 638 C CA . GLY A 1 82 ? 16.457 -32.771 -53.684 1.00 82.75 82 GLY A CA 1
ATOM 639 C C . GLY A 1 82 ? 17.144 -31.592 -52.994 1.00 82.75 82 GLY A C 1
ATOM 640 O O . GLY A 1 82 ? 17.778 -31.718 -51.941 1.00 82.75 82 GLY A O 1
ATOM 641 N N . GLN A 1 83 ? 17.060 -30.428 -53.634 1.00 81.06 83 GLN A N 1
ATOM 642 C CA . GLN A 1 83 ? 17.671 -29.186 -53.168 1.00 81.06 83 GLN A CA 1
ATOM 643 C C . GLN A 1 83 ? 16.712 -28.452 -52.223 1.00 81.06 83 GLN A C 1
ATOM 645 O O . GLN A 1 83 ? 15.656 -27.999 -52.654 1.00 81.06 83 GLN A O 1
ATOM 650 N N . PHE A 1 84 ? 17.087 -28.316 -50.950 1.00 82.12 84 PHE A N 1
ATOM 651 C CA . PHE A 1 84 ? 16.327 -27.547 -49.966 1.00 82.12 84 PHE A CA 1
ATOM 652 C C . PHE A 1 84 ? 17.049 -26.231 -49.663 1.00 82.12 84 PHE A C 1
ATOM 654 O O . PHE A 1 84 ? 18.241 -26.223 -49.346 1.00 82.12 84 PHE A O 1
ATOM 661 N N . GLU A 1 85 ? 16.340 -25.110 -49.770 1.00 84.50 85 GLU A N 1
ATOM 662 C CA . GLU A 1 85 ? 16.856 -23.791 -49.403 1.00 84.50 85 GLU A CA 1
ATOM 663 C C . GLU A 1 85 ? 16.347 -23.397 -48.022 1.00 84.50 85 GLU A C 1
ATOM 665 O O . GLU A 1 85 ? 15.145 -23.276 -47.800 1.00 84.50 85 GLU A O 1
ATOM 670 N N . GLN A 1 86 ? 17.273 -23.163 -47.093 1.00 86.31 86 GLN A N 1
ATOM 671 C CA . GLN A 1 86 ? 16.955 -22.628 -45.773 1.00 86.31 86 GLN A CA 1
ATOM 672 C C . GLN A 1 86 ? 17.519 -21.216 -45.621 1.00 86.31 86 GLN A C 1
ATOM 674 O O . GLN A 1 86 ? 18.671 -20.943 -45.965 1.00 86.31 86 GLN A O 1
ATOM 679 N N . VAL A 1 87 ? 16.715 -20.303 -45.079 1.00 88.12 87 VAL A N 1
ATOM 680 C CA . VAL A 1 87 ? 17.175 -18.964 -44.699 1.00 88.12 87 VAL A CA 1
ATOM 681 C C . VAL A 1 87 ? 17.751 -19.046 -43.292 1.00 88.12 87 VAL A C 1
ATOM 683 O O . VAL A 1 87 ? 17.040 -19.358 -42.341 1.00 88.12 87 VAL A O 1
ATOM 686 N N . THR A 1 88 ? 19.036 -18.740 -43.156 1.00 89.12 88 THR A N 1
ATOM 687 C CA . THR A 1 88 ? 19.734 -18.718 -41.863 1.00 89.12 88 THR A CA 1
ATOM 688 C C . THR A 1 88 ? 20.255 -17.318 -41.561 1.00 89.12 88 THR A C 1
ATOM 690 O O . THR A 1 88 ? 20.510 -16.534 -42.475 1.00 89.12 88 THR A O 1
ATOM 693 N N . THR A 1 89 ? 20.418 -16.974 -40.284 1.00 89.75 89 THR A N 1
ATOM 694 C CA . THR A 1 89 ? 21.061 -15.714 -39.879 1.00 89.75 89 THR A CA 1
ATOM 695 C C . THR A 1 89 ? 22.487 -15.657 -40.429 1.00 89.75 89 THR A C 1
ATOM 697 O O . THR A 1 89 ? 23.205 -16.656 -40.391 1.00 89.75 89 THR A O 1
ATOM 700 N N . CYS A 1 90 ? 22.908 -14.502 -40.955 1.00 89.44 90 CYS A N 1
ATOM 701 C CA . CYS A 1 90 ? 24.254 -14.341 -41.504 1.00 89.44 90 CYS A CA 1
ATOM 702 C C . CYS A 1 90 ? 25.310 -14.637 -40.419 1.00 89.44 90 CYS A C 1
ATOM 704 O O . CYS A 1 90 ? 25.287 -13.973 -39.383 1.00 89.44 90 CYS A O 1
ATOM 706 N N . PRO A 1 91 ? 26.257 -15.572 -40.627 1.00 87.00 91 PRO A N 1
ATOM 707 C CA . PRO A 1 91 ? 27.263 -15.901 -39.613 1.00 87.00 91 PRO A CA 1
ATOM 708 C C . PRO A 1 91 ? 28.270 -14.763 -39.388 1.00 87.00 91 PRO A C 1
ATOM 710 O O . PRO A 1 91 ? 28.831 -14.650 -38.303 1.00 87.00 91 PRO A O 1
ATOM 713 N N . THR A 1 92 ? 28.474 -13.900 -40.391 1.00 86.25 92 THR A N 1
ATOM 714 C CA . THR A 1 92 ? 29.445 -12.797 -40.354 1.00 86.25 92 THR A CA 1
ATOM 715 C C . THR A 1 92 ? 28.976 -11.622 -39.495 1.00 86.25 92 THR A C 1
ATOM 717 O O . THR A 1 92 ? 29.758 -11.100 -38.710 1.00 86.25 92 THR A O 1
ATOM 720 N N . CYS A 1 93 ? 27.712 -11.197 -39.617 1.00 83.38 93 CYS A N 1
ATOM 721 C CA . CYS A 1 93 ? 27.160 -10.098 -38.806 1.00 83.38 93 CYS A CA 1
ATOM 722 C C . CYS A 1 93 ? 26.181 -10.551 -37.720 1.00 83.38 93 CYS A C 1
ATOM 724 O O . CYS A 1 93 ? 25.668 -9.716 -36.984 1.00 83.38 93 CYS A O 1
ATOM 726 N N . GLN A 1 94 ? 25.871 -11.847 -37.635 1.00 84.44 94 GLN A N 1
ATOM 727 C CA . GLN A 1 94 ? 24.906 -12.414 -36.685 1.00 84.44 94 GLN A CA 1
ATOM 728 C C . GLN A 1 94 ? 23.525 -11.728 -36.722 1.00 84.44 94 GLN A C 1
ATOM 730 O O . GLN A 1 94 ? 22.812 -11.697 -35.724 1.00 84.44 94 GLN A O 1
ATOM 735 N N . GLY A 1 95 ? 23.130 -11.187 -37.881 1.00 81.44 95 GLY A N 1
ATOM 736 C CA . GLY A 1 95 ? 21.850 -10.494 -38.066 1.00 81.44 95 GLY A CA 1
ATOM 737 C C . GLY A 1 95 ? 21.903 -8.971 -37.927 1.00 81.44 95 GLY A C 1
ATOM 738 O O . GLY A 1 95 ? 20.915 -8.317 -38.242 1.00 81.44 95 GLY A O 1
ATOM 739 N N . GLU A 1 96 ? 23.045 -8.392 -37.547 1.00 80.00 96 GLU A N 1
ATOM 740 C CA . GLU A 1 96 ? 23.214 -6.939 -37.353 1.00 80.00 96 GLU A CA 1
ATOM 741 C C . GLU A 1 96 ? 23.295 -6.138 -38.661 1.00 80.00 96 GLU A C 1
ATOM 743 O O . GLU A 1 96 ? 23.320 -4.911 -38.626 1.00 80.00 96 GLU A O 1
ATOM 748 N N . LYS A 1 97 ? 23.361 -6.810 -39.823 1.00 85.56 97 LYS A N 1
ATOM 749 C CA . LYS A 1 97 ? 23.460 -6.226 -41.182 1.00 85.56 97 LYS A CA 1
ATOM 750 C C . LYS A 1 97 ? 24.751 -5.452 -41.471 1.00 85.56 97 LYS A C 1
ATOM 752 O O . LYS A 1 97 ? 25.093 -5.236 -42.631 1.00 85.56 97 LYS A O 1
ATOM 757 N N . GLN A 1 98 ? 25.498 -5.094 -40.438 1.00 86.00 98 GLN A N 1
ATOM 758 C CA . GLN A 1 98 ? 26.722 -4.309 -40.502 1.00 86.00 98 GLN A CA 1
ATOM 759 C C . GLN A 1 98 ? 27.865 -5.031 -39.783 1.00 86.00 98 GLN A C 1
ATOM 761 O O . GLN A 1 98 ? 27.649 -5.880 -38.916 1.00 86.00 98 GLN A O 1
ATOM 766 N N . THR A 1 99 ? 29.092 -4.699 -40.164 1.00 85.44 99 THR A N 1
ATOM 767 C CA . THR A 1 99 ? 30.331 -5.160 -39.533 1.00 85.44 99 THR A CA 1
ATOM 768 C C . THR A 1 99 ? 31.144 -3.960 -39.072 1.00 85.44 99 THR A C 1
ATOM 770 O O . THR A 1 99 ? 31.221 -2.945 -39.765 1.00 85.44 99 THR A O 1
ATOM 773 N N . VAL A 1 100 ? 31.755 -4.080 -37.896 1.00 86.38 100 VAL A N 1
ATOM 774 C CA . VAL A 1 100 ? 32.534 -3.007 -37.271 1.00 86.38 100 VAL A CA 1
ATOM 775 C C . VAL A 1 100 ? 34.023 -3.317 -37.396 1.00 86.38 100 VAL A C 1
ATOM 777 O O . VAL A 1 100 ? 34.436 -4.434 -37.093 1.00 86.38 100 VAL A O 1
ATOM 780 N N . GLN A 1 101 ? 34.832 -2.348 -37.839 1.00 83.44 101 GLN A N 1
ATOM 781 C CA . GLN A 1 101 ? 36.292 -2.528 -37.892 1.00 83.44 101 GLN A CA 1
ATOM 782 C C . GLN A 1 101 ? 36.900 -2.541 -36.487 1.00 83.44 101 GLN A C 1
ATOM 784 O O . GLN A 1 101 ? 37.697 -3.412 -36.150 1.00 83.44 101 GLN A O 1
ATOM 789 N N . THR A 1 102 ? 36.490 -1.582 -35.650 1.00 87.88 102 THR A N 1
ATOM 790 C CA . THR A 1 102 ? 36.939 -1.471 -34.260 1.00 87.88 102 THR A CA 1
ATOM 791 C C . THR A 1 102 ? 35.744 -1.595 -33.331 1.00 87.88 102 THR A C 1
ATOM 793 O O . THR A 1 102 ? 34.832 -0.767 -33.357 1.00 87.88 102 THR A O 1
ATOM 796 N N . ALA A 1 103 ? 35.748 -2.624 -32.486 1.00 89.19 103 ALA A N 1
ATOM 797 C CA . ALA A 1 103 ? 34.714 -2.804 -31.477 1.00 89.19 103 ALA A CA 1
ATOM 798 C C . ALA A 1 103 ? 34.773 -1.690 -30.420 1.00 89.19 103 ALA A C 1
ATOM 800 O O . ALA A 1 103 ? 35.849 -1.287 -29.975 1.00 89.19 103 ALA A O 1
ATOM 801 N N . CYS A 1 104 ? 33.604 -1.233 -29.968 1.00 91.19 104 CYS A N 1
ATOM 802 C CA . CYS A 1 104 ? 33.501 -0.222 -28.923 1.00 91.19 104 CYS A CA 1
ATOM 803 C C . CYS A 1 104 ? 34.190 -0.690 -27.635 1.00 91.19 104 CYS A C 1
ATOM 805 O O . CYS A 1 104 ? 33.833 -1.736 -27.082 1.00 91.19 104 CYS A O 1
ATOM 807 N N . LYS A 1 105 ? 35.110 0.123 -27.107 1.00 92.31 105 LYS A N 1
ATOM 808 C CA . LYS A 1 105 ? 35.886 -0.188 -25.896 1.00 92.31 105 LYS A CA 1
ATOM 809 C C . LYS A 1 105 ? 35.031 -0.246 -24.627 1.00 92.31 105 LYS A C 1
ATOM 811 O O . LYS A 1 105 ? 35.339 -1.022 -23.732 1.00 92.31 105 LYS A O 1
ATOM 816 N N . LYS A 1 106 ? 33.946 0.539 -24.549 1.00 90.75 106 LYS A N 1
ATOM 817 C CA . LYS A 1 106 ? 33.071 0.610 -23.357 1.00 90.75 106 LYS A CA 1
ATOM 818 C C . LYS A 1 106 ? 32.220 -0.652 -23.184 1.00 90.75 106 LYS A C 1
ATOM 820 O O . LYS A 1 106 ? 32.152 -1.202 -22.093 1.00 90.75 106 LYS A O 1
ATOM 825 N N . CYS A 1 107 ? 31.582 -1.129 -24.255 1.00 89.25 107 CYS A N 1
ATOM 826 C CA . CYS A 1 107 ? 30.728 -2.324 -24.203 1.00 89.25 107 CYS A CA 1
ATOM 827 C C . CYS A 1 107 ? 31.404 -3.599 -24.730 1.00 89.25 107 CYS A C 1
ATOM 829 O O . CYS A 1 107 ? 30.750 -4.644 -24.780 1.00 89.25 107 CYS A O 1
ATOM 831 N N . SER A 1 108 ? 32.665 -3.515 -25.164 1.00 90.19 108 SER A N 1
ATOM 832 C CA . SER A 1 108 ? 33.421 -4.605 -25.801 1.00 90.19 108 SER A CA 1
ATOM 833 C C . SER A 1 108 ? 32.670 -5.210 -26.994 1.00 90.19 108 SER A C 1
ATOM 835 O O . SER A 1 108 ? 32.498 -6.419 -27.090 1.00 90.19 108 SER A O 1
ATOM 837 N N . GLY A 1 109 ? 32.117 -4.351 -27.858 1.00 85.38 109 GLY A N 1
ATOM 838 C CA . GLY A 1 109 ? 31.348 -4.781 -29.036 1.00 85.38 109 GLY A CA 1
ATOM 839 C C . GLY A 1 109 ? 29.946 -5.350 -28.762 1.00 85.38 109 GLY A C 1
ATOM 840 O O . GLY A 1 109 ? 29.266 -5.738 -29.704 1.00 85.38 109 GLY A O 1
ATOM 841 N N . ARG A 1 110 ? 29.452 -5.368 -27.513 1.00 85.62 110 ARG A N 1
ATOM 842 C CA . ARG A 1 110 ? 28.085 -5.848 -27.207 1.00 85.62 110 ARG A CA 1
ATOM 843 C C . ARG A 1 110 ? 26.968 -4.892 -27.636 1.00 85.62 110 ARG A C 1
ATOM 845 O O . ARG A 1 110 ? 25.838 -5.325 -27.826 1.00 85.62 110 ARG A O 1
ATOM 852 N N . GLY A 1 111 ? 27.249 -3.593 -27.736 1.00 86.00 111 GLY A N 1
ATOM 853 C CA . GLY A 1 111 ? 26.269 -2.552 -28.086 1.00 86.00 111 GLY A CA 1
ATOM 854 C C . GLY A 1 111 ? 25.294 -2.186 -26.962 1.00 86.00 111 GLY A C 1
ATOM 855 O O . GLY A 1 111 ? 24.641 -1.151 -27.035 1.00 86.00 111 GLY A O 1
ATOM 856 N N . LYS A 1 112 ? 25.229 -2.974 -25.887 1.00 87.88 112 LYS A N 1
ATOM 857 C CA . LYS A 1 112 ? 24.407 -2.698 -24.707 1.00 87.88 112 LYS A CA 1
ATOM 858 C C . LYS A 1 112 ? 25.255 -2.683 -23.436 1.00 87.88 112 LYS A C 1
ATOM 860 O O . LYS A 1 112 ? 26.286 -3.355 -23.362 1.00 87.88 112 LYS A O 1
ATOM 865 N N . GLU A 1 113 ? 24.813 -1.933 -22.438 1.00 89.69 113 GLU A N 1
ATOM 866 C CA . GLU A 1 113 ? 25.421 -1.857 -21.111 1.00 89.69 113 GLU A CA 1
ATOM 867 C C . GLU A 1 113 ? 24.349 -1.888 -20.021 1.00 89.69 113 GLU A C 1
ATOM 869 O O . GLU A 1 113 ? 23.231 -1.415 -20.222 1.00 89.69 113 GLU A O 1
ATOM 874 N N . ARG A 1 114 ? 24.680 -2.479 -18.869 1.00 89.31 114 ARG A N 1
ATOM 875 C CA . ARG A 1 114 ? 23.760 -2.528 -17.734 1.00 89.31 114 ARG A CA 1
ATOM 876 C C . ARG A 1 114 ? 23.788 -1.187 -17.019 1.00 89.31 114 ARG A C 1
ATOM 878 O O . ARG A 1 114 ? 24.863 -0.737 -16.624 1.00 89.31 114 ARG A O 1
ATOM 885 N N . LYS A 1 115 ? 22.623 -0.576 -16.826 1.00 89.00 115 LYS A N 1
ATOM 886 C CA . LYS A 1 115 ? 22.492 0.686 -16.096 1.00 89.00 115 LYS A CA 1
ATOM 887 C C . LYS A 1 115 ? 21.462 0.573 -14.992 1.00 89.00 115 LYS A C 1
ATOM 889 O O . LYS A 1 115 ? 20.445 -0.101 -15.143 1.00 89.00 115 LYS A O 1
ATOM 894 N N . SER A 1 116 ? 21.747 1.268 -13.897 1.00 90.50 116 SER A N 1
ATOM 895 C CA . SER A 1 116 ? 20.787 1.476 -12.824 1.00 90.50 116 SER A CA 1
ATOM 896 C C . SER A 1 116 ? 19.976 2.733 -13.124 1.00 90.50 116 SER A C 1
ATOM 898 O O . SER A 1 116 ? 20.549 3.806 -13.339 1.00 90.50 116 SER A O 1
ATOM 900 N N . ARG A 1 117 ? 18.653 2.600 -13.185 1.00 88.94 117 ARG A N 1
ATOM 901 C CA . ARG A 1 117 ? 17.709 3.699 -13.399 1.00 88.94 117 ARG A CA 1
ATOM 902 C C . ARG A 1 117 ? 16.824 3.852 -12.177 1.00 88.94 117 ARG A C 1
ATOM 904 O O . ARG A 1 117 ? 16.389 2.864 -11.592 1.00 88.94 117 ARG A O 1
ATOM 911 N N . LYS A 1 118 ? 16.590 5.106 -11.807 1.00 93.12 118 LYS A N 1
ATOM 912 C CA . LYS A 1 118 ? 15.624 5.503 -10.788 1.00 93.12 118 LYS A CA 1
ATOM 913 C C . LYS A 1 118 ? 14.344 5.900 -11.508 1.00 93.12 118 LYS A C 1
ATOM 915 O O . LYS A 1 118 ? 14.397 6.788 -12.353 1.00 93.12 118 LYS A O 1
ATOM 920 N N . ILE A 1 119 ? 13.246 5.229 -11.199 1.00 91.50 119 ILE A N 1
ATOM 921 C CA . ILE A 1 119 ? 11.923 5.507 -11.755 1.00 91.50 119 ILE A CA 1
ATOM 922 C C . ILE A 1 119 ? 11.033 5.906 -10.593 1.00 91.50 119 ILE A C 1
ATOM 924 O O . ILE A 1 119 ? 10.911 5.156 -9.628 1.00 91.50 119 ILE A O 1
ATOM 928 N N . GLU A 1 120 ? 10.425 7.080 -10.669 1.00 92.62 120 GLU A N 1
ATOM 929 C CA . GLU A 1 120 ? 9.414 7.482 -9.700 1.00 92.62 120 GLU A CA 1
ATOM 930 C C . GLU A 1 120 ? 8.057 6.921 -10.122 1.00 92.62 120 GLU A C 1
ATOM 932 O O . GLU A 1 120 ? 7.597 7.134 -11.243 1.00 92.62 120 GLU A O 1
ATOM 937 N N . VAL A 1 121 ? 7.428 6.181 -9.217 1.00 92.69 121 VAL A N 1
ATOM 938 C CA . VAL A 1 121 ? 6.130 5.550 -9.425 1.00 92.69 121 VAL A CA 1
ATOM 939 C C . VAL A 1 121 ? 5.157 6.127 -8.420 1.00 92.69 121 VAL A C 1
ATOM 941 O O . VAL A 1 121 ? 5.388 6.066 -7.213 1.00 92.69 121 VAL A O 1
ATOM 944 N N . GLN A 1 122 ? 4.057 6.675 -8.924 1.00 92.38 122 GLN A N 1
ATOM 945 C CA . GLN A 1 122 ? 2.960 7.133 -8.084 1.00 92.38 122 GLN A CA 1
ATOM 946 C C . GLN A 1 122 ? 2.089 5.937 -7.728 1.00 92.38 122 GLN A C 1
ATOM 948 O O . GLN A 1 122 ? 1.442 5.358 -8.601 1.00 92.38 122 GLN A O 1
ATOM 953 N N . ILE A 1 123 ? 2.091 5.557 -6.452 1.00 93.88 123 ILE A N 1
ATOM 954 C CA . ILE A 1 123 ? 1.211 4.508 -5.950 1.00 93.88 123 ILE A CA 1
ATOM 955 C C . ILE A 1 123 ? -0.142 5.153 -5.648 1.00 93.88 123 ILE A C 1
ATOM 957 O O . ILE A 1 123 ? -0.198 6.032 -4.784 1.00 93.88 123 ILE A O 1
ATOM 961 N N . PRO A 1 124 ? -1.224 4.756 -6.342 1.00 93.25 124 PRO A N 1
ATOM 962 C CA . PRO A 1 124 ? -2.545 5.318 -6.103 1.00 93.25 124 PRO A CA 1
ATOM 963 C C . PRO A 1 124 ? -3.037 5.035 -4.683 1.00 93.25 124 PRO A C 1
ATOM 965 O O . PRO A 1 124 ? -2.800 3.956 -4.136 1.00 93.25 124 PRO A O 1
ATOM 968 N N . ALA A 1 125 ? -3.784 5.984 -4.123 1.00 93.44 125 ALA A N 1
ATOM 969 C CA . ALA A 1 125 ? -4.533 5.769 -2.893 1.00 93.44 125 ALA A CA 1
ATOM 970 C C . ALA A 1 125 ? -5.558 4.641 -3.073 1.00 93.44 125 ALA A C 1
ATOM 972 O O . ALA A 1 125 ? -6.189 4.519 -4.129 1.00 93.44 125 ALA A O 1
ATOM 973 N N . GLY A 1 126 ? -5.725 3.826 -2.036 1.00 93.38 126 GLY A N 1
ATOM 974 C CA . GLY A 1 126 ? -6.678 2.722 -2.039 1.00 93.38 126 GLY A CA 1
ATOM 975 C C . GLY A 1 126 ? -6.194 1.444 -2.712 1.00 93.38 126 GLY A C 1
ATOM 976 O O . GLY A 1 126 ? -6.994 0.528 -2.905 1.00 93.38 126 GLY A O 1
ATOM 977 N N . ILE A 1 127 ? -4.909 1.333 -3.055 1.00 94.31 127 ILE A N 1
ATOM 978 C CA . ILE A 1 127 ? -4.393 0.160 -3.764 1.00 94.31 127 ILE A CA 1
ATOM 979 C C . ILE A 1 127 ? -4.478 -1.112 -2.915 1.00 94.31 127 ILE A C 1
ATOM 981 O O . ILE A 1 127 ? -4.223 -1.090 -1.711 1.00 94.31 127 ILE A O 1
ATOM 985 N N . GLU A 1 128 ? -4.854 -2.230 -3.529 1.00 92.94 128 GLU A N 1
ATOM 986 C CA . GLU A 1 128 ? -4.976 -3.518 -2.846 1.00 92.94 128 GLU A CA 1
ATOM 987 C C . GLU A 1 128 ? -3.691 -4.344 -2.933 1.00 92.94 128 GLU A C 1
ATOM 989 O O . GLU A 1 128 ? -2.860 -4.176 -3.834 1.00 92.94 128 GLU A O 1
ATOM 994 N N . HIS A 1 129 ? -3.545 -5.290 -2.008 1.00 93.69 129 HIS A N 1
ATOM 995 C CA . HIS A 1 129 ? -2.472 -6.272 -2.071 1.00 93.69 129 HIS A CA 1
ATOM 996 C C . HIS A 1 129 ? -2.561 -7.111 -3.353 1.00 93.69 129 HIS A C 1
ATOM 998 O O . HIS A 1 129 ? -3.624 -7.614 -3.702 1.00 93.69 129 HIS A O 1
ATOM 1004 N N . GLY A 1 130 ? -1.430 -7.293 -4.036 1.00 92.75 130 GLY A N 1
ATOM 1005 C CA . GLY A 1 130 ? -1.35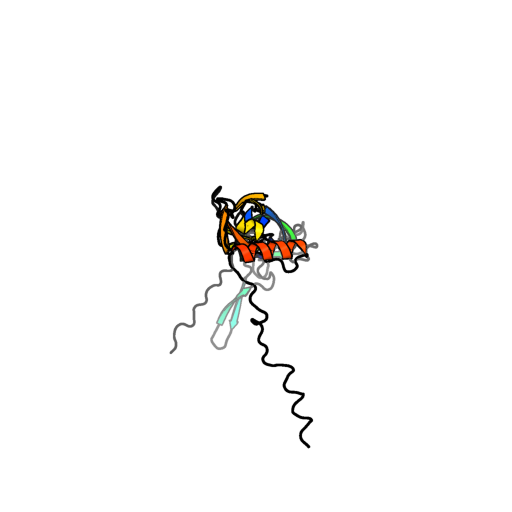5 -8.051 -5.284 1.00 92.75 130 GLY A CA 1
ATOM 1006 C C . GLY A 1 130 ? -1.702 -7.234 -6.529 1.00 92.75 130 GLY A C 1
ATOM 1007 O O . GLY A 1 130 ? -1.619 -7.768 -7.637 1.00 92.75 130 GLY A O 1
ATOM 1008 N N . THR A 1 131 ? -2.034 -5.946 -6.377 1.00 93.38 131 THR A N 1
ATOM 1009 C CA . THR A 1 131 ? -2.253 -5.052 -7.520 1.00 93.38 131 THR A CA 1
ATOM 1010 C C . THR A 1 131 ? -0.982 -4.941 -8.360 1.00 93.38 131 THR A C 1
ATOM 1012 O O . THR A 1 131 ? 0.133 -4.878 -7.833 1.00 93.38 131 THR A O 1
ATOM 1015 N N . LYS A 1 132 ? -1.158 -4.903 -9.683 1.00 94.50 132 LYS A N 1
ATOM 1016 C CA . LYS A 1 132 ? -0.081 -4.699 -10.653 1.00 94.50 132 LYS A CA 1
ATOM 1017 C C . LYS A 1 132 ? -0.215 -3.315 -11.274 1.00 94.50 132 LYS A C 1
ATOM 1019 O O . LYS A 1 132 ? -1.259 -3.007 -11.845 1.00 94.50 132 LYS A O 1
ATOM 1024 N N . LEU A 1 133 ? 0.833 -2.505 -11.185 1.00 93.69 133 LEU A N 1
ATOM 1025 C CA . LEU A 1 133 ? 0.935 -1.244 -11.914 1.00 93.69 133 LEU A CA 1
ATOM 1026 C C . LEU A 1 133 ? 1.765 -1.451 -13.177 1.00 93.69 133 LEU A C 1
ATOM 1028 O O . LEU A 1 133 ? 2.837 -2.049 -13.124 1.00 93.69 133 LEU A O 1
ATOM 1032 N N . LEU A 1 134 ? 1.264 -0.952 -14.303 1.00 94.69 134 LEU A N 1
ATOM 1033 C CA . LEU A 1 134 ? 1.954 -0.983 -15.585 1.00 94.69 134 LEU A CA 1
ATOM 1034 C C . LEU A 1 134 ? 2.597 0.374 -15.851 1.00 94.69 134 LEU A C 1
ATOM 1036 O O . LEU A 1 134 ? 1.916 1.398 -15.833 1.00 94.69 134 LEU A O 1
ATOM 1040 N N . ILE A 1 135 ? 3.897 0.370 -16.123 1.00 93.44 135 ILE A N 1
ATOM 1041 C CA . ILE A 1 135 ? 4.659 1.564 -16.474 1.00 93.44 135 ILE A CA 1
ATOM 1042 C C . ILE A 1 135 ? 5.228 1.358 -17.869 1.00 93.44 135 ILE A C 1
ATOM 1044 O O . ILE A 1 135 ? 6.125 0.539 -18.085 1.00 93.44 135 ILE A O 1
ATOM 1048 N N . HIS A 1 136 ? 4.662 2.089 -18.822 1.00 92.69 136 HIS A N 1
ATOM 1049 C CA . HIS A 1 136 ? 4.976 1.907 -20.229 1.00 92.69 136 HIS A CA 1
ATOM 1050 C C . HIS A 1 136 ? 6.404 2.330 -20.573 1.00 92.69 136 HIS A C 1
ATOM 1052 O O . HIS A 1 136 ? 6.869 3.377 -20.129 1.00 92.69 136 HIS A O 1
ATOM 1058 N N . GLY A 1 137 ? 7.089 1.522 -21.386 1.00 90.31 137 GLY A N 1
ATOM 1059 C CA . GLY A 1 137 ? 8.424 1.840 -21.910 1.00 90.31 137 GLY A CA 1
ATOM 1060 C C . GLY A 1 137 ? 9.568 1.798 -20.886 1.00 90.31 137 GLY A C 1
ATOM 1061 O O . GLY A 1 137 ? 10.710 2.130 -21.228 1.00 90.31 137 GLY A O 1
ATOM 1062 N N . GLU A 1 138 ? 9.289 1.380 -19.647 1.00 91.56 138 GLU A N 1
ATOM 1063 C CA . GLU A 1 138 ? 10.284 1.283 -18.576 1.00 91.56 138 GLU A CA 1
ATOM 1064 C C . GLU A 1 138 ? 10.896 -0.119 -18.390 1.00 91.56 138 GLU A C 1
ATOM 1066 O O . GLU A 1 138 ? 11.727 -0.329 -17.502 1.00 91.56 138 GLU A O 1
ATOM 1071 N N . GLY A 1 139 ? 10.550 -1.068 -19.260 1.00 90.12 139 GLY A N 1
ATOM 1072 C CA . GLY A 1 139 ? 11.129 -2.410 -19.321 1.00 90.12 139 GLY A CA 1
ATOM 1073 C C . GLY A 1 139 ? 12.549 -2.450 -19.903 1.00 90.12 139 GLY A C 1
ATOM 1074 O O . GLY A 1 139 ? 13.287 -1.460 -19.907 1.00 90.12 139 GLY A O 1
ATOM 1075 N N . GLU A 1 140 ? 12.964 -3.617 -20.401 1.00 88.50 140 GLU A N 1
ATOM 1076 C CA . GLU A 1 140 ? 14.266 -3.780 -21.055 1.00 88.50 140 GLU A CA 1
ATOM 1077 C C . GLU A 1 140 ? 14.329 -3.010 -22.374 1.00 88.50 140 GLU A C 1
ATOM 1079 O O . GLU A 1 140 ? 13.329 -2.849 -23.079 1.00 88.50 140 GLU A O 1
ATOM 1084 N N . SER A 1 141 ? 15.531 -2.577 -22.766 1.00 86.38 141 SER A N 1
ATOM 1085 C CA . SER A 1 141 ? 15.681 -1.890 -24.045 1.00 86.38 141 SER A CA 1
ATOM 1086 C C . SER A 1 141 ? 15.582 -2.846 -25.234 1.00 86.38 141 SER A C 1
ATOM 1088 O O . SER A 1 141 ? 16.380 -3.789 -25.375 1.00 86.38 141 SER A O 1
ATOM 1090 N N . GLY A 1 142 ? 14.675 -2.523 -26.161 1.00 81.69 142 GLY A N 1
ATOM 1091 C CA . GLY A 1 142 ? 14.564 -3.178 -27.466 1.00 81.69 142 GLY A CA 1
ATOM 1092 C C . GLY A 1 142 ? 15.828 -3.043 -28.316 1.00 81.69 142 GLY A C 1
ATOM 1093 O O . GLY A 1 142 ? 16.128 -3.906 -29.138 1.00 81.69 142 GLY A O 1
ATOM 1094 N N . GLY A 1 143 ? 16.654 -2.030 -28.043 1.00 76.94 143 GLY A N 1
ATOM 1095 C CA . GLY A 1 143 ? 17.842 -1.704 -28.822 1.00 76.94 143 GLY A CA 1
ATOM 1096 C C . GLY A 1 143 ? 17.570 -0.589 -29.829 1.00 76.94 143 GLY A C 1
ATOM 1097 O O . GLY A 1 143 ? 16.692 0.247 -29.642 1.00 76.94 143 GLY A O 1
ATOM 1098 N N . ARG A 1 144 ? 18.381 -0.522 -30.886 1.00 71.69 144 ARG A N 1
ATOM 1099 C CA . ARG A 1 144 ? 18.349 0.601 -31.828 1.00 71.69 144 ARG A CA 1
ATOM 1100 C C . ARG A 1 144 ? 17.088 0.551 -32.698 1.00 71.69 144 ARG A C 1
ATOM 1102 O O . ARG A 1 144 ? 16.932 -0.376 -33.482 1.00 71.69 144 ARG A O 1
ATOM 1109 N N . GLY A 1 145 ? 16.242 1.579 -32.592 1.00 71.56 145 GLY A N 1
ATOM 1110 C CA . GLY A 1 145 ? 15.021 1.721 -33.401 1.00 71.56 145 GLY A CA 1
ATOM 1111 C C . GLY A 1 145 ? 13.875 0.789 -32.995 1.00 71.56 145 GLY A C 1
ATOM 1112 O O . GLY A 1 145 ? 12.939 0.616 -33.767 1.00 71.56 145 GLY A O 1
ATOM 1113 N N . VAL A 1 146 ? 13.968 0.182 -31.811 1.00 81.56 146 VAL A N 1
ATOM 1114 C CA . VAL A 1 146 ? 12.997 -0.765 -31.256 1.00 81.56 146 VAL A CA 1
ATOM 1115 C C . VAL A 1 146 ? 12.545 -0.205 -29.911 1.00 81.56 146 VAL A C 1
ATOM 1117 O O . VAL A 1 146 ? 13.389 0.207 -29.113 1.00 81.56 146 VAL A O 1
ATOM 1120 N N . GLU A 1 147 ? 11.237 -0.164 -29.665 1.00 86.75 147 GLU A N 1
ATOM 1121 C CA . GLU A 1 147 ? 10.683 0.369 -28.416 1.00 86.75 147 GLU A CA 1
ATOM 1122 C C . GLU A 1 147 ? 11.160 -0.445 -27.207 1.00 86.75 147 GLU A C 1
ATOM 1124 O O . GLU A 1 147 ? 11.567 -1.603 -27.327 1.00 86.75 147 GLU A O 1
ATOM 1129 N N . ASN A 1 148 ? 11.144 0.151 -26.019 1.00 90.75 148 ASN A N 1
ATOM 1130 C CA . ASN A 1 148 ? 11.416 -0.596 -24.795 1.00 90.75 148 ASN A CA 1
ATOM 1131 C C . ASN A 1 148 ? 10.219 -1.493 -24.447 1.00 90.75 148 ASN A C 1
ATOM 1133 O O . ASN A 1 148 ? 9.101 -1.255 -24.900 1.00 90.75 148 ASN A O 1
ATOM 1137 N N . GLY A 1 149 ? 10.465 -2.526 -23.643 1.00 92.00 149 GLY A N 1
ATOM 1138 C CA . GLY A 1 149 ? 9.375 -3.249 -22.991 1.00 92.00 149 GLY A CA 1
ATOM 1139 C C . GLY A 1 149 ? 8.703 -2.397 -21.915 1.00 92.00 149 GLY A C 1
ATOM 1140 O O . GLY A 1 149 ? 9.110 -1.264 -21.650 1.00 92.00 149 GLY A O 1
ATOM 1141 N N . ASP A 1 150 ? 7.713 -2.968 -21.247 1.00 93.75 150 ASP A N 1
ATOM 1142 C CA . ASP A 1 150 ? 7.016 -2.329 -20.133 1.00 93.75 150 ASP A CA 1
ATOM 1143 C C . ASP A 1 150 ? 7.540 -2.829 -18.775 1.00 93.75 150 ASP A C 1
ATOM 1145 O O . ASP A 1 150 ? 8.138 -3.901 -18.677 1.00 93.75 150 ASP A O 1
ATOM 1149 N N . LEU A 1 151 ? 7.319 -2.058 -17.710 1.00 94.50 151 LEU A N 1
ATOM 1150 C CA . LEU A 1 151 ? 7.625 -2.456 -16.336 1.00 94.50 151 LEU A CA 1
ATOM 1151 C C . LEU A 1 151 ? 6.325 -2.747 -15.576 1.00 94.50 151 LEU A C 1
ATOM 1153 O O . LEU A 1 151 ? 5.499 -1.859 -15.371 1.00 94.50 151 LEU A O 1
ATOM 1157 N N . TYR A 1 152 ? 6.171 -3.986 -15.121 1.00 95.44 152 TYR A N 1
ATOM 1158 C CA . TYR A 1 152 ? 5.090 -4.436 -14.254 1.00 95.44 152 TYR A CA 1
ATOM 1159 C C . TYR A 1 152 ? 5.550 -4.392 -12.799 1.00 95.44 152 TYR A C 1
ATOM 1161 O O . TYR A 1 152 ? 6.416 -5.158 -12.373 1.00 95.44 152 TYR A O 1
ATOM 1169 N N . VAL A 1 153 ? 4.956 -3.496 -12.018 1.00 95.56 153 VAL A N 1
ATOM 1170 C CA . VAL A 1 153 ? 5.242 -3.345 -10.592 1.00 95.56 153 VAL A CA 1
ATOM 1171 C C . VAL A 1 153 ? 4.173 -4.069 -9.784 1.00 95.56 153 VAL A C 1
ATOM 1173 O O . VAL A 1 153 ? 3.013 -3.664 -9.759 1.0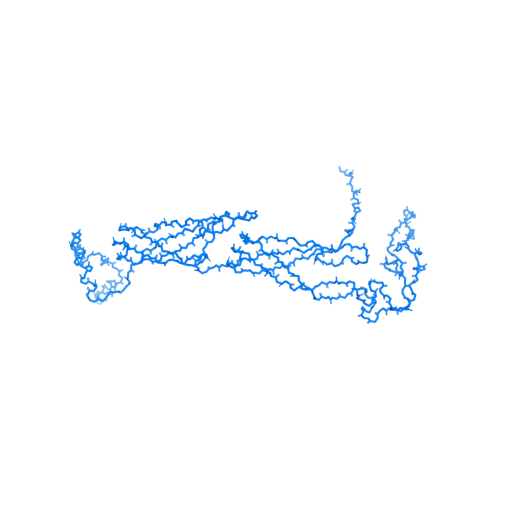0 95.56 153 VAL A O 1
ATOM 1176 N N . HIS A 1 154 ? 4.564 -5.144 -9.111 1.00 95.62 154 HIS A N 1
ATOM 1177 C CA . HIS A 1 154 ? 3.716 -5.918 -8.215 1.00 95.62 154 HIS A CA 1
ATOM 1178 C C . HIS A 1 154 ? 3.763 -5.324 -6.811 1.00 95.62 154 HIS A C 1
ATOM 1180 O O . HIS A 1 154 ? 4.836 -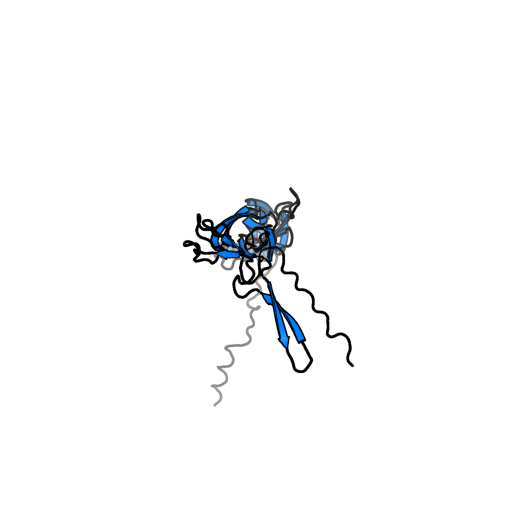5.216 -6.214 1.00 95.62 154 HIS A O 1
ATOM 1186 N N . ILE A 1 155 ? 2.600 -4.967 -6.272 1.00 95.81 155 ILE A N 1
ATOM 1187 C CA . ILE A 1 155 ? 2.502 -4.309 -4.970 1.00 95.81 155 ILE A CA 1
ATOM 1188 C C . ILE A 1 155 ? 2.117 -5.317 -3.891 1.00 95.81 155 ILE A C 1
ATOM 1190 O O . ILE A 1 155 ? 1.008 -5.852 -3.849 1.00 95.81 155 ILE A O 1
ATOM 1194 N N . GLY A 1 156 ? 3.048 -5.546 -2.974 1.00 95.62 156 GLY A N 1
ATOM 1195 C CA . GLY A 1 156 ? 2.805 -6.127 -1.667 1.00 95.62 156 GLY A CA 1
ATOM 1196 C C . GLY A 1 156 ? 2.336 -5.050 -0.691 1.00 95.62 156 GLY A C 1
ATOM 1197 O O . GLY A 1 156 ? 2.953 -3.994 -0.616 1.00 95.62 156 GLY A O 1
ATOM 1198 N N . VAL A 1 157 ? 1.270 -5.303 0.069 1.00 96.25 157 VAL A N 1
ATOM 1199 C CA . VAL A 1 157 ? 0.836 -4.412 1.150 1.00 96.25 157 VAL A CA 1
ATOM 1200 C C . VAL A 1 157 ? 1.117 -5.156 2.440 1.00 96.25 157 VAL A C 1
ATOM 1202 O O . VAL A 1 157 ? 0.673 -6.293 2.617 1.00 96.25 157 VAL A O 1
ATOM 1205 N N . GLU A 1 158 ? 1.915 -4.546 3.301 1.00 95.81 158 GLU A N 1
ATOM 1206 C CA . GLU A 1 158 ? 2.249 -5.108 4.600 1.00 95.81 158 GLU A CA 1
ATOM 1207 C C . GLU A 1 158 ? 1.025 -5.085 5.518 1.00 95.81 158 GLU A C 1
ATOM 1209 O O . GLU A 1 158 ? 0.205 -4.165 5.473 1.00 95.81 158 GLU A O 1
ATOM 1214 N N . LYS A 1 159 ? 0.899 -6.115 6.359 1.00 94.75 159 LYS A N 1
ATOM 1215 C CA . LYS A 1 159 ? -0.164 -6.172 7.364 1.00 94.75 159 LYS A CA 1
ATOM 1216 C C . LYS A 1 159 ? 0.070 -5.098 8.419 1.00 94.75 159 LYS A C 1
ATOM 1218 O O . LYS A 1 159 ? 1.189 -4.957 8.914 1.00 94.75 159 LYS A O 1
ATOM 1223 N N . ASP A 1 160 ? -0.991 -4.392 8.783 1.00 96.19 160 ASP A N 1
ATOM 1224 C CA . ASP A 1 160 ? -0.958 -3.473 9.913 1.00 96.19 160 ASP A CA 1
ATOM 1225 C C . ASP A 1 160 ? -1.159 -4.237 11.233 1.00 96.19 160 ASP A C 1
ATOM 1227 O O . ASP A 1 160 ? -1.625 -5.376 11.252 1.00 96.19 160 ASP A O 1
ATOM 1231 N N . LYS A 1 161 ? -0.747 -3.635 12.351 1.00 94.38 161 LYS A N 1
ATOM 1232 C CA . LYS A 1 161 ? -0.899 -4.237 13.686 1.00 94.38 161 LYS A CA 1
ATOM 1233 C C . LYS A 1 161 ? -2.258 -3.938 14.314 1.00 94.38 161 LYS A C 1
ATOM 1235 O O . LYS A 1 161 ? -2.658 -4.650 15.230 1.00 94.38 161 LYS A O 1
ATOM 1240 N N . ILE A 1 162 ? -2.901 -2.860 13.879 1.00 94.44 162 ILE A N 1
ATOM 1241 C CA . ILE A 1 162 ? -4.120 -2.296 14.460 1.00 94.44 162 ILE A CA 1
ATOM 1242 C C . ILE A 1 162 ? -5.290 -2.490 13.498 1.00 94.44 162 ILE A C 1
ATOM 1244 O O . ILE A 1 162 ? -6.398 -2.794 13.942 1.00 94.44 162 ILE A O 1
ATOM 1248 N N . PHE A 1 163 ? -5.039 -2.328 12.196 1.00 96.81 163 PHE A N 1
ATOM 1249 C CA . PHE A 1 163 ? -6.082 -2.320 11.176 1.00 96.81 163 PHE A CA 1
ATOM 1250 C C . PHE A 1 163 ? -6.075 -3.565 10.288 1.00 96.81 163 PHE A C 1
ATOM 1252 O O . PHE A 1 163 ? -5.050 -3.956 9.733 1.00 96.81 163 PHE A O 1
ATOM 1259 N N . ASP A 1 164 ? -7.266 -4.109 10.054 1.00 95.75 164 ASP A N 1
ATOM 1260 C CA . ASP A 1 164 ? -7.518 -5.130 9.042 1.00 95.75 164 ASP A CA 1
ATOM 1261 C C . ASP A 1 164 ? -8.404 -4.558 7.930 1.00 95.75 164 ASP A C 1
ATOM 1263 O O . ASP A 1 164 ? -9.508 -4.074 8.177 1.00 95.75 164 ASP A O 1
ATOM 1267 N N . ARG A 1 165 ? -7.955 -4.631 6.674 1.00 95.19 165 ARG A N 1
ATOM 1268 C CA . ARG A 1 165 ? -8.739 -4.151 5.524 1.00 95.19 165 ARG A CA 1
ATOM 1269 C C . ARG A 1 165 ? -9.816 -5.156 5.115 1.00 95.19 165 ARG A C 1
ATOM 1271 O O . ARG A 1 165 ? -9.527 -6.340 4.937 1.00 95.19 165 ARG A O 1
ATOM 1278 N N . LYS A 1 166 ? -11.034 -4.666 4.871 1.00 93.69 166 LYS A N 1
ATOM 1279 C CA . LYS A 1 166 ? -12.150 -5.409 4.266 1.00 93.69 166 LYS A CA 1
ATOM 1280 C C . LYS A 1 166 ? -12.764 -4.583 3.135 1.00 93.69 166 LYS A C 1
ATOM 1282 O O . LYS A 1 166 ? -13.649 -3.768 3.365 1.00 93.69 166 LYS A O 1
ATOM 1287 N N . GLY A 1 167 ? -12.291 -4.799 1.907 1.00 92.69 167 GLY A N 1
ATOM 1288 C CA . GLY A 1 167 ? -12.659 -3.946 0.772 1.00 92.69 167 GLY A CA 1
ATOM 1289 C C . GLY A 1 167 ? -12.182 -2.514 1.013 1.00 92.69 167 GLY A C 1
ATOM 1290 O O . GLY A 1 167 ? -10.997 -2.304 1.269 1.00 92.69 167 GLY A O 1
ATOM 1291 N N . ASP A 1 168 ? -13.098 -1.551 0.992 1.00 94.00 168 ASP A N 1
ATOM 1292 C CA . ASP A 1 168 ? -12.800 -0.146 1.304 1.00 94.00 168 ASP A CA 1
ATOM 1293 C C . ASP A 1 168 ? -12.966 0.196 2.792 1.00 94.00 168 ASP A C 1
ATOM 1295 O O . ASP A 1 168 ? -12.617 1.298 3.213 1.00 94.00 168 ASP A O 1
ATOM 1299 N N . ASP A 1 169 ? -13.459 -0.738 3.606 1.00 96.31 169 ASP A N 1
ATOM 1300 C CA . ASP A 1 169 ? -13.598 -0.548 5.046 1.00 96.31 169 ASP A CA 1
ATOM 1301 C C . ASP A 1 169 ? -12.345 -1.026 5.791 1.00 96.31 169 ASP A C 1
ATOM 1303 O O . ASP A 1 169 ? -11.600 -1.904 5.333 1.00 96.31 169 ASP A O 1
ATOM 1307 N N . VAL A 1 170 ? -12.130 -0.475 6.986 1.00 96.88 170 VAL A N 1
ATOM 1308 C CA . VAL A 1 170 ? -11.079 -0.929 7.908 1.00 96.88 170 VAL A CA 1
ATOM 1309 C C . VAL A 1 170 ? -11.677 -1.382 9.227 1.00 96.88 170 VAL A C 1
ATOM 1311 O O . VAL A 1 170 ? -12.518 -0.706 9.809 1.00 96.88 170 VAL A O 1
ATOM 1314 N N . LEU A 1 171 ? -11.249 -2.546 9.696 1.00 97.75 171 LEU A N 1
ATOM 1315 C CA . LEU A 1 171 ? -11.634 -3.122 10.971 1.00 97.75 171 LEU A CA 1
ATOM 1316 C C . LEU A 1 171 ? -10.541 -2.842 12.002 1.00 97.75 171 LEU A C 1
ATOM 1318 O O . LEU A 1 171 ? -9.363 -3.056 11.733 1.00 97.75 171 LEU A O 1
ATOM 1322 N N . MET A 1 172 ? -10.949 -2.416 13.190 1.00 97.19 172 MET A N 1
ATOM 1323 C CA . MET A 1 172 ? -10.103 -2.303 14.373 1.00 97.19 172 MET A CA 1
ATOM 1324 C C . MET A 1 172 ? -10.815 -2.975 15.544 1.00 97.19 172 MET A C 1
ATOM 1326 O O . MET A 1 172 ? -12.033 -2.862 15.682 1.00 97.19 172 MET A O 1
ATOM 1330 N N . ILE A 1 173 ? -10.058 -3.627 16.422 1.00 97.56 173 ILE A N 1
ATOM 1331 C CA . ILE A 1 173 ? -10.578 -4.124 17.698 1.00 97.56 173 ILE A CA 1
ATOM 1332 C C . ILE A 1 173 ? -10.184 -3.132 18.792 1.00 97.56 173 ILE A C 1
ATOM 1334 O O . ILE A 1 173 ? -8.999 -2.892 19.015 1.00 97.56 173 ILE A O 1
ATOM 1338 N N . ALA A 1 174 ? -11.174 -2.575 19.488 1.00 96.94 174 ALA A N 1
ATOM 1339 C CA . ALA A 1 174 ? -10.957 -1.734 20.659 1.00 96.94 174 ALA A CA 1
ATOM 1340 C C . ALA A 1 174 ? -11.299 -2.521 21.927 1.00 96.94 174 ALA A C 1
ATOM 1342 O O . ALA A 1 174 ? -12.430 -2.979 22.117 1.00 96.94 174 ALA A O 1
ATOM 1343 N N . GLU A 1 175 ? -10.312 -2.690 22.802 1.00 96.00 175 GLU A N 1
ATOM 1344 C CA . GLU A 1 175 ? -10.499 -3.395 24.065 1.00 96.00 175 GLU A CA 1
ATOM 1345 C C . GLU A 1 175 ? -11.071 -2.456 25.132 1.00 96.00 175 GLU A C 1
ATOM 1347 O O . GLU A 1 175 ? -10.539 -1.379 25.397 1.00 96.00 175 GLU A O 1
ATOM 1352 N N . LEU A 1 176 ? -12.166 -2.882 25.760 1.00 95.25 176 LEU A N 1
ATOM 1353 C CA . LEU A 1 176 ? -12.866 -2.151 26.808 1.00 95.25 176 LEU A CA 1
ATOM 1354 C C . LEU A 1 176 ? -12.799 -2.911 28.123 1.00 95.25 176 LEU A C 1
ATOM 1356 O O . LEU A 1 176 ? -12.960 -4.129 28.165 1.00 95.25 176 LEU A O 1
ATOM 1360 N N . ASN A 1 177 ? -12.633 -2.186 29.225 1.00 94.06 177 ASN A N 1
ATOM 1361 C CA . ASN A 1 177 ? -12.837 -2.779 30.540 1.00 94.06 177 ASN A CA 1
ATOM 1362 C C . ASN A 1 177 ? -14.345 -2.980 30.811 1.00 94.06 177 ASN A C 1
ATOM 1364 O O . ASN A 1 177 ? -15.211 -2.351 30.196 1.00 94.06 177 ASN A O 1
ATOM 1368 N N . ILE A 1 178 ? -14.660 -3.871 31.754 1.00 94.50 178 ILE A N 1
ATOM 1369 C CA . ILE A 1 178 ? -16.049 -4.202 32.094 1.00 94.50 178 ILE A CA 1
ATOM 1370 C C . ILE A 1 178 ? -16.836 -3.000 32.635 1.00 94.50 178 ILE A C 1
ATOM 1372 O O . ILE A 1 178 ? -18.024 -2.871 32.352 1.00 94.50 178 ILE A O 1
ATOM 1376 N N . THR A 1 179 ? -16.193 -2.094 33.375 1.00 94.25 179 THR A N 1
ATOM 1377 C CA . THR A 1 179 ? -16.875 -0.936 33.968 1.00 94.25 179 THR A CA 1
ATOM 1378 C C . THR A 1 179 ? -17.314 0.061 32.901 1.00 94.25 179 THR A C 1
ATOM 1380 O O . THR A 1 179 ? -18.439 0.540 32.963 1.00 94.25 179 THR A O 1
ATOM 1383 N N . MET A 1 180 ? -16.490 0.300 31.881 1.00 94.88 180 MET A N 1
ATOM 1384 C CA . MET A 1 180 ? -16.797 1.143 30.725 1.00 94.88 180 MET A CA 1
ATOM 1385 C C . MET A 1 180 ? -17.959 0.577 29.910 1.00 94.88 180 MET A C 1
ATOM 1387 O O . MET A 1 180 ? -18.831 1.317 29.470 1.00 94.88 180 MET A O 1
ATOM 1391 N N . ALA A 1 181 ? -18.006 -0.744 29.735 1.00 95.56 181 ALA A N 1
ATOM 1392 C CA . ALA A 1 181 ? -19.114 -1.392 29.043 1.00 95.56 181 ALA A CA 1
ATOM 1393 C C . ALA A 1 181 ? -20.442 -1.266 29.814 1.00 95.56 181 ALA A C 1
ATOM 1395 O O . ALA A 1 181 ? -21.493 -1.062 29.207 1.00 95.56 181 ALA A O 1
ATOM 1396 N N . ILE A 1 182 ? -20.398 -1.353 31.149 1.00 95.75 182 ILE A N 1
ATOM 1397 C CA . ILE A 1 182 ? -21.580 -1.228 32.015 1.00 95.75 182 ILE A CA 1
ATOM 1398 C C . ILE A 1 182 ? -22.053 0.226 32.096 1.00 95.75 182 ILE A C 1
ATOM 1400 O O . ILE A 1 182 ? -23.230 0.495 31.870 1.00 95.75 182 ILE A O 1
ATOM 1404 N N . LEU A 1 183 ? -21.150 1.149 32.425 1.00 96.19 183 LEU A N 1
ATOM 1405 C CA . LEU A 1 183 ? -21.474 2.538 32.760 1.00 96.19 183 LEU A CA 1
ATOM 1406 C C . LEU A 1 183 ? -21.523 3.459 31.537 1.00 96.19 183 LEU A C 1
ATOM 1408 O O . LEU A 1 183 ? -22.114 4.532 31.614 1.00 96.19 183 LEU A O 1
ATOM 1412 N N . GLY A 1 184 ? -20.928 3.047 30.418 1.00 95.75 184 GLY A N 1
ATOM 1413 C CA . GLY A 1 184 ? -20.707 3.909 29.267 1.00 95.75 184 GLY A CA 1
ATOM 1414 C C . GLY A 1 184 ? -19.590 4.931 29.496 1.00 95.75 184 GLY A C 1
ATOM 1415 O O . GLY A 1 184 ? -18.896 4.920 30.514 1.00 95.75 184 GLY A O 1
ATOM 1416 N N . GLY A 1 185 ? -19.409 5.816 28.521 1.00 95.62 185 GLY A N 1
ATOM 1417 C CA . GLY A 1 185 ? -18.422 6.894 28.547 1.00 95.62 185 GLY A CA 1
ATOM 1418 C C . GLY A 1 185 ? -17.896 7.206 27.149 1.00 95.62 185 GLY A C 1
ATOM 1419 O O . GLY A 1 185 ? -18.540 6.881 26.159 1.00 95.62 185 GLY A O 1
ATOM 1420 N N . ILE A 1 186 ? -16.712 7.807 27.054 1.00 96.19 186 ILE A N 1
ATOM 1421 C CA . ILE A 1 186 ? -16.046 8.104 25.780 1.00 96.19 186 ILE A CA 1
ATOM 1422 C C . ILE A 1 186 ? -14.696 7.383 25.733 1.00 96.19 186 ILE A C 1
ATOM 1424 O O . ILE A 1 186 ? -13.950 7.403 26.714 1.00 96.19 186 ILE A O 1
ATOM 1428 N N . ILE A 1 187 ? -14.384 6.746 24.605 1.00 95.62 187 ILE A N 1
ATOM 1429 C CA . ILE A 1 187 ? -13.042 6.229 24.302 1.00 95.62 187 ILE A CA 1
ATOM 1430 C C . ILE A 1 187 ? -12.455 6.970 23.109 1.00 95.62 187 ILE A C 1
ATOM 1432 O O . ILE A 1 187 ? -13.194 7.331 22.199 1.00 95.62 187 ILE A O 1
ATOM 1436 N N . SER A 1 188 ? -11.133 7.125 23.080 1.00 96.31 188 SER A N 1
ATOM 1437 C CA . SER A 1 188 ? -10.419 7.567 21.881 1.00 96.31 188 SER A CA 1
ATOM 1438 C C . SER A 1 188 ? -9.851 6.349 21.162 1.00 96.31 188 SER A C 1
ATOM 1440 O O . SER A 1 188 ? -9.194 5.514 21.790 1.00 96.31 188 SER A O 1
ATOM 1442 N N . VAL A 1 189 ? -10.125 6.220 19.866 1.00 96.31 189 VAL A N 1
ATOM 1443 C CA . VAL A 1 189 ? -9.603 5.140 19.021 1.00 96.31 189 VAL A CA 1
ATOM 1444 C C . VAL A 1 189 ? -8.696 5.692 17.934 1.00 96.31 189 VAL A C 1
ATOM 1446 O O . VAL A 1 189 ? -8.870 6.821 17.473 1.00 96.31 189 VAL A O 1
ATOM 1449 N N . GLU A 1 190 ? -7.737 4.881 17.497 1.00 95.88 190 GLU A N 1
ATOM 1450 C CA . GLU A 1 190 ? -6.917 5.211 16.338 1.00 95.88 190 GLU A CA 1
ATOM 1451 C C . GLU A 1 190 ? -7.723 5.052 15.049 1.00 95.88 190 GLU A C 1
ATOM 1453 O O . GLU A 1 190 ? -8.514 4.125 14.884 1.00 95.88 190 GLU A O 1
ATOM 1458 N N . THR A 1 191 ? -7.487 5.955 14.111 1.00 95.38 191 THR A N 1
ATOM 1459 C CA . THR A 1 191 ? -8.010 5.927 12.748 1.00 95.38 191 THR A CA 1
ATOM 1460 C C . THR A 1 191 ? -6.849 6.091 11.773 1.00 95.38 191 THR A C 1
ATOM 1462 O O . THR A 1 191 ? -5.713 6.367 12.173 1.00 95.38 191 THR A O 1
ATOM 1465 N N . LEU A 1 192 ? -7.105 5.942 10.474 1.00 93.00 192 LEU A N 1
ATOM 1466 C CA . LEU A 1 192 ? -6.064 6.187 9.474 1.00 93.00 192 LEU A CA 1
ATOM 1467 C C . LEU A 1 192 ? -5.584 7.646 9.468 1.00 93.00 192 LEU A C 1
ATOM 1469 O O . LEU A 1 192 ? -4.415 7.889 9.176 1.00 93.00 192 LEU A O 1
ATOM 1473 N N . ASP A 1 193 ? -6.456 8.589 9.829 1.00 89.38 193 ASP A N 1
ATOM 1474 C CA . ASP A 1 193 ? -6.211 10.035 9.767 1.00 89.38 193 ASP A CA 1
ATOM 1475 C C . ASP A 1 193 ? -5.767 10.650 11.110 1.00 89.38 193 ASP A C 1
ATOM 1477 O O . ASP A 1 193 ? -5.539 11.856 11.193 1.00 89.38 193 ASP A O 1
ATOM 1481 N N . GLY A 1 194 ? -5.651 9.850 12.174 1.00 92.44 194 GLY A N 1
ATOM 1482 C CA . GLY A 1 194 ? -5.355 10.333 13.526 1.00 92.44 194 GLY A CA 1
ATOM 1483 C C . GLY A 1 194 ? -6.154 9.575 14.578 1.00 92.44 194 GLY A C 1
ATOM 1484 O O . GLY A 1 194 ? -6.198 8.349 14.550 1.00 92.44 194 GLY A O 1
ATOM 1485 N N . SER A 1 195 ? -6.816 10.280 15.491 1.00 94.75 195 SER A N 1
ATOM 1486 C CA . SER A 1 195 ? -7.692 9.684 16.506 1.00 94.75 195 SER A CA 1
ATOM 1487 C C . SER A 1 195 ? -9.129 10.185 16.382 1.00 94.75 195 SER A C 1
ATOM 1489 O O . SER A 1 195 ? -9.385 11.274 15.868 1.00 94.75 195 SER A O 1
ATOM 1491 N N . SER A 1 196 ? -10.078 9.383 16.855 1.00 95.56 196 SER A N 1
ATOM 1492 C CA . SER A 1 196 ? -11.493 9.740 16.903 1.00 95.56 196 SER A CA 1
ATOM 1493 C C . SER A 1 196 ? -12.113 9.267 18.209 1.00 95.56 196 SER A C 1
ATOM 1495 O O . SER A 1 196 ? -11.846 8.154 18.663 1.00 95.56 196 SER A O 1
ATOM 1497 N N . ASP A 1 197 ? -12.949 10.113 18.801 1.00 96.44 197 ASP A N 1
ATOM 1498 C CA . ASP A 1 197 ? -13.643 9.793 20.040 1.00 96.44 197 ASP A CA 1
ATOM 1499 C C . ASP A 1 197 ? -14.993 9.132 19.740 1.00 96.44 197 ASP A C 1
ATOM 1501 O O . ASP A 1 197 ? -15.790 9.630 18.941 1.00 96.44 197 ASP A O 1
ATOM 1505 N N . ILE A 1 198 ? -15.255 8.002 20.396 1.00 95.44 198 ILE A N 1
ATOM 1506 C CA . ILE A 1 198 ? -16.492 7.230 20.268 1.00 95.44 198 ILE A CA 1
ATOM 1507 C C . ILE A 1 198 ? -17.206 7.197 21.614 1.00 95.44 198 ILE A C 1
ATOM 1509 O O . ILE A 1 198 ? -16.626 6.832 22.640 1.00 95.44 198 ILE A O 1
ATOM 1513 N N . GLU A 1 199 ? -18.497 7.516 21.592 1.00 96.62 199 GLU A N 1
ATOM 1514 C CA . GLU A 1 199 ? -19.382 7.354 22.740 1.00 96.62 199 GLU A CA 1
ATOM 1515 C C . GLU A 1 199 ? -19.793 5.883 22.912 1.00 96.62 199 GLU A C 1
ATOM 1517 O O . GLU A 1 199 ? -20.372 5.250 22.022 1.00 96.62 199 GLU A O 1
ATOM 1522 N N . ILE A 1 200 ? -19.517 5.344 24.095 1.00 97.19 200 ILE A N 1
ATOM 1523 C CA . ILE A 1 200 ? -19.926 4.017 24.536 1.00 97.19 200 ILE A CA 1
ATOM 1524 C C . ILE A 1 200 ? -21.189 4.159 25.372 1.00 97.19 200 ILE A C 1
ATOM 1526 O O . ILE A 1 200 ? -21.199 4.812 26.415 1.00 97.19 200 ILE A O 1
ATOM 1530 N N . LYS A 1 201 ? -22.263 3.509 24.925 1.00 96.88 201 LYS A N 1
ATOM 1531 C CA . LYS A 1 201 ? -23.536 3.511 25.647 1.00 96.88 201 LYS A CA 1
ATOM 1532 C C . LYS A 1 201 ? -23.471 2.566 26.854 1.00 96.88 201 LYS A C 1
ATOM 1534 O O . LYS A 1 201 ? -22.846 1.505 26.747 1.00 96.88 201 LYS A O 1
ATOM 1539 N N . PRO A 1 202 ? -24.149 2.887 27.966 1.00 97.06 202 PRO A N 1
ATOM 1540 C CA . PRO A 1 202 ? -24.303 1.956 29.078 1.00 97.06 202 PRO A CA 1
ATOM 1541 C C . PRO A 1 202 ? -24.897 0.618 28.616 1.00 97.06 202 PRO A C 1
ATOM 1543 O O . PRO A 1 202 ? -25.812 0.589 27.790 1.00 97.06 202 PRO A O 1
ATOM 1546 N N . GLY A 1 203 ? -24.377 -0.492 29.139 1.00 95.12 203 GLY A N 1
ATOM 1547 C CA . GLY A 1 203 ? -24.816 -1.845 28.778 1.00 95.12 203 GLY A CA 1
ATOM 1548 C C . GLY A 1 203 ? -24.318 -2.352 27.418 1.00 95.12 203 GLY A C 1
ATOM 1549 O O . GLY A 1 203 ? -24.876 -3.319 26.890 1.00 95.12 203 GLY A O 1
ATOM 1550 N N . THR A 1 204 ? -23.279 -1.734 26.846 1.00 96.56 204 THR A N 1
ATOM 1551 C CA . THR A 1 204 ? -22.661 -2.193 25.591 1.00 96.56 204 THR A CA 1
ATOM 1552 C C . THR A 1 204 ? -22.156 -3.631 25.735 1.00 96.56 204 THR A C 1
ATOM 1554 O O . THR A 1 204 ? -21.521 -3.979 26.727 1.00 96.56 204 THR A O 1
ATOM 1557 N N . GLN A 1 205 ? -22.433 -4.473 24.738 1.00 96.88 205 GLN A N 1
ATOM 1558 C CA . GLN A 1 205 ? -22.036 -5.883 24.729 1.00 96.88 205 GLN A CA 1
ATOM 1559 C C . GLN A 1 205 ? -20.728 -6.099 23.959 1.00 96.88 205 GLN A C 1
ATOM 1561 O O . GLN A 1 205 ? -20.403 -5.346 23.039 1.00 96.88 205 GLN A O 1
ATOM 1566 N N . SER A 1 206 ? -19.984 -7.151 24.302 1.00 97.19 206 SER A N 1
ATOM 1567 C CA . SER A 1 206 ? -18.780 -7.526 23.550 1.00 97.19 206 SER A CA 1
ATOM 1568 C C . SER A 1 206 ? -19.155 -7.975 22.135 1.00 97.19 206 SER A C 1
ATOM 1570 O O . SER A 1 206 ? -20.169 -8.642 21.947 1.00 97.19 206 SER A O 1
ATOM 1572 N N . GLY A 1 207 ? -18.335 -7.622 21.148 1.00 96.19 207 GLY A N 1
ATOM 1573 C CA . GLY A 1 207 ? -18.607 -7.840 19.724 1.00 96.19 207 GLY A CA 1
ATOM 1574 C C . GLY A 1 207 ? -19.506 -6.771 19.092 1.00 96.19 207 GLY A C 1
ATOM 1575 O O . GLY A 1 207 ? -19.794 -6.843 17.901 1.00 96.19 207 GLY A O 1
ATOM 1576 N N . THR A 1 208 ? -19.952 -5.764 19.855 1.00 97.25 208 THR A N 1
ATOM 1577 C CA . THR A 1 208 ? -20.670 -4.613 19.286 1.00 97.25 208 THR A CA 1
ATOM 1578 C C . THR A 1 208 ? -19.757 -3.871 18.315 1.00 97.25 208 THR A C 1
ATOM 1580 O O . THR A 1 208 ? -18.624 -3.547 18.662 1.00 97.25 208 THR A O 1
ATOM 1583 N N . ILE A 1 209 ? -20.262 -3.562 17.120 1.00 97.25 209 ILE A N 1
ATOM 1584 C CA . ILE A 1 209 ? -19.524 -2.807 16.104 1.00 97.25 209 ILE A CA 1
ATOM 1585 C C . ILE A 1 209 ? -20.000 -1.356 16.111 1.00 97.25 209 ILE A C 1
ATOM 1587 O O . ILE A 1 209 ? -21.178 -1.081 15.880 1.00 97.25 209 ILE A O 1
ATOM 1591 N N . GLN A 1 210 ? -19.074 -0.429 16.341 1.00 96.56 210 GLN A N 1
ATOM 1592 C CA . GLN A 1 210 ? -19.280 1.004 16.149 1.00 96.56 210 GLN A CA 1
ATOM 1593 C C . GLN A 1 210 ? -18.702 1.434 14.807 1.00 96.56 210 GLN A C 1
ATOM 1595 O O . GLN A 1 210 ? -17.608 1.020 14.431 1.00 96.56 210 GLN A O 1
ATOM 1600 N N . ARG A 1 211 ? -19.440 2.263 14.070 1.00 97.31 211 ARG A N 1
ATOM 1601 C CA . ARG A 1 211 ? -19.051 2.694 12.725 1.00 97.31 211 ARG A CA 1
ATOM 1602 C C . ARG A 1 211 ? -18.681 4.167 12.712 1.00 97.31 211 ARG A C 1
ATOM 1604 O O . ARG A 1 211 ? -19.534 5.011 12.987 1.00 97.31 211 ARG A O 1
ATOM 1611 N N . ILE A 1 212 ? -17.453 4.464 12.301 1.00 96.31 212 ILE A N 1
ATOM 1612 C CA . ILE A 1 212 ? -16.984 5.822 12.027 1.00 96.31 212 ILE A CA 1
ATOM 1613 C C . ILE A 1 212 ? -17.071 6.048 10.520 1.00 96.31 212 ILE A C 1
ATOM 1615 O O . ILE A 1 212 ? -16.330 5.450 9.735 1.00 96.31 212 ILE A O 1
ATOM 1619 N N . LYS A 1 213 ? -18.022 6.890 10.111 1.00 95.06 213 LYS A N 1
ATOM 1620 C CA . LYS A 1 213 ? -18.294 7.143 8.693 1.00 95.06 213 LYS A CA 1
ATOM 1621 C C . LYS A 1 213 ? -17.120 7.853 8.020 1.00 95.06 213 LYS A C 1
ATOM 1623 O O . LYS A 1 213 ? -16.631 8.845 8.552 1.00 95.06 213 LYS A O 1
ATOM 1628 N N . GLY A 1 214 ? -16.718 7.385 6.841 1.00 93.62 214 GLY A N 1
ATOM 1629 C CA . GLY A 1 214 ? -15.680 8.008 6.012 1.00 93.62 214 GLY A CA 1
ATOM 1630 C C . GLY A 1 214 ? -14.243 7.829 6.512 1.00 93.62 214 GLY A C 1
ATOM 1631 O O . GLY A 1 214 ? -13.325 8.364 5.894 1.00 93.62 214 GLY A O 1
ATOM 1632 N N . ALA A 1 215 ? -14.037 7.081 7.600 1.00 95.00 215 ALA A N 1
ATOM 1633 C CA . ALA A 1 215 ? -12.720 6.808 8.179 1.00 95.00 215 ALA A CA 1
ATOM 1634 C C . ALA A 1 215 ? -12.042 5.545 7.601 1.00 95.00 215 ALA A C 1
ATOM 1636 O O . ALA A 1 215 ? -11.008 5.109 8.102 1.00 95.00 215 ALA A O 1
ATOM 1637 N N . GLY A 1 216 ? -12.610 4.945 6.550 1.00 94.88 216 GLY A N 1
ATOM 1638 C CA . GLY A 1 216 ? -12.039 3.800 5.840 1.00 94.88 216 GLY A CA 1
ATOM 1639 C C . GLY A 1 216 ? -11.032 4.196 4.762 1.00 94.88 216 GLY A C 1
ATOM 1640 O O . GLY A 1 216 ? -10.454 5.282 4.776 1.00 94.88 216 GLY A O 1
ATOM 1641 N N . ILE A 1 217 ? -10.815 3.311 3.797 1.00 95.19 217 ILE A N 1
ATOM 1642 C CA . ILE A 1 217 ? -9.870 3.492 2.693 1.00 95.19 217 ILE A CA 1
ATOM 1643 C C . ILE A 1 217 ? -10.564 4.157 1.500 1.00 95.19 217 ILE A C 1
ATOM 1645 O O . ILE A 1 217 ? -11.766 4.010 1.274 1.00 95.19 217 ILE A O 1
ATOM 1649 N N . GLN A 1 218 ? -9.802 4.947 0.747 1.00 93.31 218 GLN A N 1
ATOM 1650 C CA . GLN A 1 218 ? -10.279 5.588 -0.472 1.00 93.31 218 GLN A CA 1
ATOM 1651 C C . GLN A 1 218 ? -10.527 4.564 -1.584 1.00 93.31 218 GLN A C 1
ATOM 1653 O O . GLN A 1 218 ? -9.709 3.679 -1.808 1.00 93.31 218 GLN A O 1
ATOM 1658 N N . HIS A 1 219 ? -11.624 4.726 -2.325 1.00 90.44 219 HIS A N 1
ATOM 1659 C CA . HIS A 1 219 ? -11.875 3.913 -3.514 1.00 90.44 219 HIS A CA 1
ATOM 1660 C C . HIS A 1 219 ? -10.882 4.278 -4.622 1.00 90.44 219 HIS A C 1
ATOM 1662 O O . HIS A 1 219 ? -10.710 5.457 -4.957 1.00 90.44 219 HIS A O 1
ATOM 1668 N N . ILE A 1 220 ? -10.281 3.269 -5.253 1.00 86.44 220 ILE A N 1
ATOM 1669 C CA . ILE A 1 220 ? -9.326 3.498 -6.338 1.00 86.44 220 ILE A CA 1
ATOM 1670 C C . ILE A 1 220 ? -9.991 4.249 -7.507 1.00 86.44 220 ILE A C 1
ATOM 1672 O O . ILE A 1 220 ? -11.106 3.940 -7.927 1.00 86.44 220 ILE A O 1
ATOM 1676 N N . GLY A 1 221 ? -9.324 5.289 -8.013 1.00 81.25 221 GLY A N 1
ATOM 1677 C CA . GLY A 1 221 ? -9.817 6.104 -9.132 1.00 81.25 221 GLY A CA 1
ATOM 1678 C C . GLY A 1 221 ? -10.949 7.088 -8.801 1.00 81.25 221 GLY A C 1
ATOM 1679 O O . GLY A 1 221 ? -11.336 7.862 -9.672 1.00 81.25 221 GLY A O 1
ATOM 1680 N N . SER A 1 222 ? -11.459 7.117 -7.565 1.00 81.94 222 SER A N 1
ATOM 1681 C CA . SER A 1 222 ? -12.461 8.096 -7.124 1.00 81.94 222 SER A CA 1
ATOM 1682 C C . SER A 1 222 ? -11.863 9.056 -6.102 1.00 81.94 222 SER A C 1
ATOM 1684 O O . SER A 1 222 ? -11.444 8.646 -5.021 1.00 81.94 222 SER A O 1
ATOM 1686 N N . SER A 1 223 ? -11.845 10.353 -6.411 1.00 75.06 223 SER A N 1
ATOM 1687 C CA . SER A 1 223 ? -11.439 11.371 -5.438 1.00 75.06 223 SER A CA 1
ATOM 1688 C C . SER A 1 223 ? -12.581 11.631 -4.452 1.00 75.06 223 SER A C 1
ATOM 1690 O O . SER A 1 223 ? -13.683 11.993 -4.860 1.00 75.06 223 SER A O 1
ATOM 1692 N N . GLY A 1 224 ? -12.339 11.409 -3.158 1.00 76.12 224 GLY A N 1
ATOM 1693 C CA . GLY A 1 224 ? -13.251 11.806 -2.077 1.00 76.12 224 GLY A CA 1
ATOM 1694 C C . GLY A 1 224 ? -14.256 10.757 -1.587 1.00 76.12 224 GLY A C 1
ATOM 1695 O O . GLY A 1 224 ? -14.910 10.998 -0.575 1.00 76.12 224 GLY A O 1
ATOM 1696 N N . ARG A 1 225 ? -14.369 9.582 -2.224 1.00 89.88 225 ARG A N 1
ATOM 1697 C CA . ARG A 1 225 ? -15.176 8.472 -1.685 1.00 89.88 225 ARG A CA 1
ATOM 1698 C C . ARG A 1 225 ? -14.296 7.525 -0.874 1.00 89.88 225 ARG A C 1
ATOM 1700 O O . ARG A 1 225 ? -13.395 6.894 -1.424 1.00 89.88 225 ARG A O 1
ATOM 1707 N N . ARG A 1 226 ? -14.582 7.417 0.422 1.00 94.12 226 ARG A N 1
ATOM 1708 C CA . ARG A 1 226 ? -13.934 6.480 1.348 1.00 94.12 226 ARG A CA 1
ATOM 1709 C C . ARG A 1 226 ? -14.955 5.491 1.895 1.00 94.12 226 ARG A C 1
ATOM 1711 O O . ARG A 1 226 ? -16.144 5.812 1.946 1.00 94.12 226 ARG A O 1
ATOM 1718 N N . GLY A 1 227 ? -14.489 4.303 2.264 1.00 95.44 227 GLY A N 1
ATOM 1719 C CA . GLY A 1 227 ? -15.249 3.406 3.127 1.00 95.44 227 GLY A CA 1
ATOM 1720 C C . GLY A 1 227 ? -15.308 3.924 4.565 1.00 95.44 227 GLY A C 1
ATOM 1721 O O . GLY A 1 227 ? -14.932 5.063 4.866 1.00 95.44 227 GLY A O 1
ATOM 1722 N N . ASP A 1 228 ? -15.748 3.062 5.465 1.00 96.69 228 ASP A N 1
ATOM 1723 C CA . ASP A 1 228 ? -15.920 3.354 6.880 1.00 96.69 228 ASP A CA 1
ATOM 1724 C C . ASP A 1 228 ? -14.886 2.604 7.734 1.00 96.69 228 ASP A C 1
ATOM 1726 O O . ASP A 1 228 ? -14.311 1.590 7.332 1.00 96.69 228 ASP A O 1
ATOM 1730 N N . GLN A 1 229 ? -14.661 3.091 8.953 1.00 97.88 229 GLN A N 1
ATOM 1731 C CA . GLN A 1 229 ? -13.963 2.313 9.970 1.00 97.88 229 GLN A CA 1
ATOM 1732 C C . GLN A 1 229 ? -14.983 1.610 10.863 1.00 97.88 229 GLN A C 1
ATOM 1734 O O . GLN A 1 229 ? -15.891 2.234 11.418 1.00 97.88 229 GLN A O 1
ATOM 1739 N N . LEU A 1 230 ? -14.817 0.301 11.006 1.00 98.06 230 LEU A N 1
ATOM 1740 C CA . LEU A 1 230 ? -15.598 -0.566 11.871 1.00 98.06 230 LEU A CA 1
ATOM 1741 C C . LEU A 1 230 ? -14.763 -0.879 13.109 1.00 98.06 230 LEU A C 1
ATOM 1743 O O . LEU A 1 230 ? -13.704 -1.494 13.021 1.00 98.06 230 LEU A O 1
ATOM 1747 N N . VAL A 1 231 ? -15.237 -0.446 14.268 1.00 97.94 231 VAL A N 1
ATOM 1748 C CA . VAL A 1 231 ? -14.583 -0.684 15.551 1.00 97.94 231 VAL A CA 1
ATOM 1749 C C . VAL A 1 231 ? -15.359 -1.756 16.295 1.00 97.94 231 VAL A C 1
ATOM 1751 O O . VAL A 1 231 ? -16.466 -1.510 16.774 1.00 97.94 231 VAL A O 1
ATOM 1754 N N . GLU A 1 232 ? -14.791 -2.954 16.381 1.00 97.88 232 GLU A N 1
ATOM 1755 C CA . GLU A 1 232 ? -15.334 -4.036 17.194 1.00 97.88 232 GLU A CA 1
ATOM 1756 C C . GLU A 1 232 ? -14.922 -3.833 18.654 1.00 97.88 232 GLU A C 1
ATOM 1758 O O . GLU A 1 232 ? -13.738 -3.816 18.997 1.00 97.88 232 GLU A O 1
ATOM 1763 N N . LEU A 1 233 ? -15.913 -3.673 19.525 1.00 97.75 233 LEU A N 1
ATOM 1764 C CA . LEU A 1 233 ? -15.705 -3.472 20.949 1.00 97.75 233 LEU A CA 1
ATOM 1765 C C . LEU A 1 233 ? -15.565 -4.821 21.647 1.00 97.75 233 LEU A C 1
ATOM 1767 O O . LEU A 1 233 ? -16.516 -5.602 21.713 1.00 97.75 233 LEU A O 1
ATOM 1771 N N . LYS A 1 234 ? -14.394 -5.088 22.216 1.00 97.69 234 LYS A N 1
ATOM 1772 C CA . LYS A 1 234 ? -14.103 -6.336 22.921 1.00 97.69 234 LYS A CA 1
ATOM 1773 C C . LYS A 1 234 ? -13.988 -6.085 24.416 1.00 97.69 234 LYS A C 1
ATOM 1775 O O . LYS A 1 234 ? -13.062 -5.416 24.865 1.00 97.69 234 LYS A O 1
ATOM 1780 N N . ILE A 1 235 ? -14.907 -6.642 25.200 1.00 97.38 235 ILE A N 1
ATOM 1781 C CA . ILE A 1 235 ? -14.885 -6.468 26.656 1.00 97.38 235 ILE A CA 1
ATOM 1782 C C . ILE A 1 235 ? -13.880 -7.446 27.262 1.00 97.38 235 ILE A C 1
ATOM 1784 O O . ILE A 1 235 ? -13.984 -8.660 27.081 1.00 97.38 235 ILE A O 1
ATOM 1788 N N . ILE A 1 236 ? -12.918 -6.918 28.010 1.00 96.00 236 ILE A N 1
ATOM 1789 C CA . ILE A 1 236 ? -11.881 -7.689 28.687 1.00 96.00 236 ILE A CA 1
ATOM 1790 C C . ILE A 1 236 ? -12.208 -7.795 30.174 1.00 96.00 236 ILE A C 1
ATOM 1792 O O . ILE A 1 236 ? -12.288 -6.801 30.901 1.00 96.00 236 ILE A O 1
ATOM 1796 N N . THR A 1 237 ? -12.359 -9.031 30.645 1.00 93.88 237 THR A N 1
ATOM 1797 C CA . THR A 1 237 ? -12.492 -9.328 32.072 1.00 93.88 237 THR A CA 1
ATOM 1798 C C . THR A 1 237 ? -11.118 -9.259 32.753 1.00 93.88 237 THR A C 1
ATOM 1800 O O . THR A 1 237 ? -10.187 -9.943 32.311 1.00 93.88 237 THR A O 1
ATOM 1803 N N . PRO A 1 238 ? -10.957 -8.479 33.841 1.00 91.88 238 PRO A N 1
ATOM 1804 C CA . PRO A 1 238 ? -9.703 -8.423 34.587 1.00 91.88 238 PRO A CA 1
ATOM 1805 C C . PRO A 1 238 ? -9.296 -9.799 35.130 1.00 91.88 238 PRO A C 1
ATOM 1807 O O . PRO A 1 238 ? -10.108 -10.517 35.708 1.00 91.88 238 PRO A O 1
ATOM 1810 N N . ARG A 1 239 ? -8.016 -10.165 34.982 1.00 93.38 239 ARG A N 1
ATOM 1811 C CA . ARG A 1 239 ? -7.484 -11.455 35.474 1.00 93.38 239 ARG A CA 1
ATOM 1812 C C . ARG A 1 239 ? -7.083 -11.436 36.947 1.00 93.38 239 ARG A C 1
ATOM 1814 O O . ARG A 1 239 ? -6.948 -12.490 37.561 1.00 93.38 239 ARG A O 1
ATOM 1821 N N . LYS A 1 240 ? -6.821 -10.252 37.494 1.00 93.25 240 LYS A N 1
ATOM 1822 C CA . LYS A 1 240 ? -6.403 -10.043 38.880 1.00 93.25 240 LYS A CA 1
ATOM 1823 C C . LYS A 1 240 ? -7.185 -8.863 39.429 1.00 93.25 240 LYS A C 1
ATOM 1825 O O . LYS A 1 240 ? -7.325 -7.863 38.733 1.00 93.25 240 LYS A O 1
ATOM 1830 N N . LEU A 1 241 ? -7.671 -9.016 40.654 1.00 93.50 241 LEU A N 1
ATOM 1831 C CA . LEU A 1 241 ? -8.347 -7.975 41.415 1.00 93.50 241 LEU A CA 1
ATOM 1832 C C . LEU A 1 241 ? -7.652 -7.859 42.768 1.00 93.50 241 LEU A C 1
AT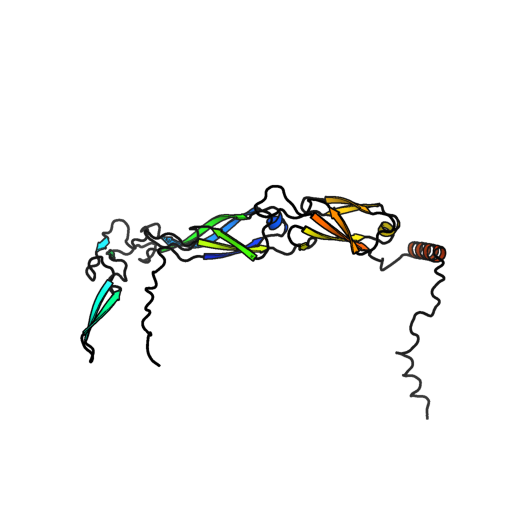OM 1834 O O . LEU A 1 241 ? -7.334 -8.889 43.386 1.00 93.50 241 LEU A O 1
ATOM 1838 N N . ASP A 1 242 ? -7.422 -6.626 43.206 1.00 96.00 242 ASP A N 1
ATOM 1839 C CA . ASP A 1 242 ? -7.050 -6.355 44.592 1.00 96.00 242 ASP A CA 1
ATOM 1840 C C . ASP A 1 242 ? -8.238 -6.612 45.540 1.00 96.00 242 ASP A C 1
ATOM 1842 O O . ASP A 1 242 ? -9.339 -6.975 45.111 1.00 96.00 242 ASP A O 1
ATOM 1846 N N . GLU A 1 243 ? -8.001 -6.504 46.847 1.00 95.56 243 GLU A N 1
ATOM 1847 C CA . GLU A 1 243 ? -9.025 -6.838 47.839 1.00 95.56 243 GLU A CA 1
ATOM 1848 C C . GLU A 1 243 ? -10.226 -5.889 47.780 1.00 95.56 243 GLU A C 1
ATOM 1850 O O . GLU A 1 243 ? -11.370 -6.335 47.863 1.00 95.56 243 GLU A O 1
ATOM 1855 N N . HIS A 1 244 ? -9.981 -4.601 47.537 1.00 95.31 244 HIS A N 1
ATOM 1856 C CA . HIS A 1 244 ? -11.040 -3.605 47.440 1.00 95.31 244 HIS A CA 1
ATOM 1857 C C . HIS A 1 244 ? -11.903 -3.824 46.189 1.00 95.31 244 HIS A C 1
ATOM 1859 O O . HIS A 1 244 ? -13.127 -3.894 46.272 1.00 95.31 244 HIS A O 1
ATOM 1865 N N . GLN A 1 245 ? -11.276 -4.032 45.031 1.00 94.12 245 GLN A N 1
ATOM 1866 C CA . GLN A 1 245 ? -11.952 -4.351 43.774 1.00 94.12 245 GLN A CA 1
ATOM 1867 C C . GLN A 1 245 ? -12.754 -5.652 43.873 1.00 94.12 245 GLN A C 1
ATOM 1869 O O . GLN A 1 245 ? -13.864 -5.741 43.349 1.00 94.12 245 GLN A O 1
ATOM 1874 N N . ARG A 1 246 ? -12.217 -6.674 44.553 1.00 93.31 246 ARG A N 1
ATOM 1875 C CA . ARG A 1 246 ? -12.930 -7.935 44.791 1.00 93.31 246 ARG A CA 1
ATOM 1876 C C . ARG A 1 246 ? -14.172 -7.714 45.648 1.00 93.31 246 ARG A C 1
ATOM 1878 O O . ARG A 1 246 ? -15.207 -8.297 45.333 1.00 93.31 246 ARG A O 1
ATOM 1885 N N . GLN A 1 247 ? -14.074 -6.899 46.695 1.00 94.38 247 GLN A N 1
ATOM 1886 C CA . GLN A 1 247 ? -15.215 -6.561 47.538 1.00 94.38 247 GLN A CA 1
ATOM 1887 C C . GLN A 1 247 ? -16.307 -5.842 46.732 1.00 94.38 247 GLN A C 1
ATOM 1889 O O . GLN A 1 247 ? -17.450 -6.291 46.745 1.00 94.38 247 GLN A O 1
ATOM 1894 N N . LEU A 1 248 ? -15.950 -4.831 45.931 1.00 94.31 248 LEU A N 1
ATOM 1895 C CA . LEU A 1 248 ? -16.898 -4.123 45.056 1.00 94.31 248 LEU A CA 1
ATOM 1896 C C . LEU A 1 248 ? -17.617 -5.067 44.078 1.00 94.31 248 LEU A C 1
ATOM 1898 O O . LEU A 1 248 ? -18.821 -4.955 43.862 1.00 94.31 248 LEU A O 1
ATOM 1902 N N . MET A 1 249 ? -16.895 -6.031 43.500 1.00 91.25 249 MET A N 1
ATOM 1903 C CA . MET A 1 249 ? -17.498 -7.021 42.599 1.00 91.25 249 MET A CA 1
ATOM 1904 C C . MET A 1 249 ? -18.422 -8.003 43.336 1.00 91.25 249 MET A C 1
ATOM 1906 O O . MET A 1 249 ? -19.392 -8.472 42.745 1.00 91.25 249 MET A O 1
ATOM 1910 N N . GLN A 1 250 ? -18.151 -8.315 44.611 1.00 90.44 250 GLN A N 1
ATOM 1911 C CA . GLN A 1 250 ? -19.048 -9.130 45.442 1.00 90.44 250 GLN A CA 1
ATOM 1912 C C . GLN A 1 250 ? -20.332 -8.374 45.783 1.00 90.44 250 GLN A C 1
ATOM 1914 O O . GLN A 1 250 ? -21.410 -8.930 45.603 1.00 90.44 250 GLN A O 1
ATOM 1919 N N . GLU A 1 251 ? -20.228 -7.110 46.194 1.00 93.19 251 GLU A N 1
ATOM 1920 C CA . GLU A 1 251 ? -21.390 -6.254 46.468 1.00 93.19 251 GLU A CA 1
ATOM 1921 C C . GLU A 1 251 ? -22.265 -6.095 45.212 1.00 93.19 251 GLU A C 1
ATOM 1923 O O . GLU A 1 251 ? -23.488 -6.249 45.266 1.00 93.19 251 GLU A O 1
ATOM 1928 N N . LEU A 1 252 ? -21.639 -5.896 44.045 1.00 91.38 252 LEU A N 1
ATOM 1929 C CA . LEU A 1 252 ? -22.340 -5.869 42.762 1.00 91.38 252 LEU A CA 1
ATOM 1930 C C . LEU A 1 252 ? -23.038 -7.205 42.462 1.00 91.38 252 LEU A C 1
ATOM 1932 O O . LEU A 1 252 ? -24.205 -7.211 42.075 1.00 91.38 252 LEU A O 1
ATOM 1936 N N . ALA A 1 253 ? -22.364 -8.340 42.663 1.00 90.06 253 ALA A N 1
ATOM 1937 C CA . ALA A 1 253 ? -22.966 -9.659 42.471 1.00 90.06 253 ALA A CA 1
ATOM 1938 C C . ALA A 1 253 ? -24.181 -9.881 43.393 1.00 90.06 253 ALA A C 1
ATOM 1940 O O . ALA A 1 253 ? -25.229 -10.337 42.932 1.00 90.06 253 ALA A O 1
ATOM 1941 N N . GLU A 1 254 ? -24.078 -9.501 44.668 1.00 90.50 254 GLU A N 1
ATOM 1942 C CA . GLU A 1 254 ? -25.177 -9.586 45.635 1.00 90.50 254 GLU A CA 1
ATOM 1943 C C . GLU A 1 254 ? -26.373 -8.719 45.223 1.00 90.50 254 GLU A C 1
ATOM 1945 O O . GLU A 1 254 ? -27.512 -9.183 45.311 1.00 90.50 254 GLU A O 1
ATOM 1950 N N . SER A 1 255 ? -26.130 -7.516 44.687 1.00 92.69 255 SER A N 1
ATOM 1951 C CA . SER A 1 255 ? -27.190 -6.633 44.168 1.00 92.69 255 SER A CA 1
ATOM 1952 C C . SER A 1 255 ? -27.973 -7.239 42.995 1.00 92.69 255 SER A C 1
ATOM 1954 O O . SER A 1 255 ? -29.172 -6.998 42.863 1.00 92.69 255 SER A O 1
ATOM 1956 N N . PHE A 1 256 ? -27.332 -8.091 42.186 1.00 89.25 256 PHE A N 1
ATOM 1957 C CA . PHE A 1 256 ? -27.985 -8.858 41.120 1.00 89.25 256 PHE A CA 1
ATOM 1958 C C . PHE A 1 256 ? -28.664 -10.140 41.629 1.00 89.25 256 PHE A C 1
ATOM 1960 O O . PHE A 1 256 ? -29.179 -10.929 40.838 1.00 89.25 256 PHE A O 1
ATOM 1967 N N . GLY A 1 257 ? -28.652 -10.386 42.943 1.00 88.25 257 GLY A N 1
ATOM 1968 C CA . GLY A 1 257 ? -29.172 -11.610 43.544 1.00 88.25 257 GLY A CA 1
ATOM 1969 C C . GLY A 1 257 ? -28.302 -12.842 43.272 1.00 88.25 257 GLY A C 1
ATOM 1970 O O . GLY A 1 257 ? -28.738 -13.968 43.531 1.00 88.25 257 GLY A O 1
ATOM 1971 N N . LEU A 1 258 ? -27.068 -12.658 42.781 1.00 80.19 258 LEU A N 1
ATOM 1972 C CA . LEU A 1 258 ? -26.104 -13.737 42.590 1.00 80.19 258 LEU A CA 1
ATOM 1973 C C . LEU A 1 258 ? -25.535 -14.121 43.958 1.00 80.19 258 LEU A C 1
ATOM 1975 O O . LEU A 1 258 ? -24.482 -13.651 44.386 1.00 80.19 258 LEU A O 1
ATOM 1979 N N . LYS A 1 259 ? -26.248 -14.997 44.675 1.00 70.81 259 LYS A N 1
ATOM 1980 C CA . LYS A 1 259 ? -25.696 -15.658 45.864 1.00 70.81 259 LYS A CA 1
ATOM 1981 C C . LYS A 1 259 ? -24.413 -16.364 45.445 1.00 70.81 259 LYS A C 1
ATOM 1983 O O . LYS A 1 259 ? -24.409 -16.999 44.389 1.00 70.81 259 LYS A O 1
ATOM 1988 N N . ARG A 1 260 ? -23.352 -16.268 46.264 1.00 57.94 260 ARG A N 1
ATOM 1989 C CA . ARG A 1 260 ? -22.095 -17.014 46.070 1.00 57.94 260 ARG A CA 1
ATOM 1990 C C . ARG A 1 260 ? -22.443 -18.393 45.529 1.00 57.94 260 ARG A C 1
ATOM 1992 O O . ARG A 1 260 ? -23.079 -19.168 46.246 1.00 57.94 260 ARG A O 1
ATOM 1999 N N . VAL A 1 261 ? -22.063 -18.678 44.280 1.00 53.78 261 VAL A N 1
ATOM 2000 C CA . VAL A 1 261 ? -22.051 -20.054 43.786 1.00 53.78 261 VAL A CA 1
ATOM 2001 C C . VAL A 1 261 ? -21.260 -20.801 44.843 1.00 53.78 261 VAL A C 1
ATOM 2003 O O . VAL A 1 261 ? -20.094 -20.481 45.089 1.00 53.78 261 VAL A O 1
ATOM 2006 N N . GLY A 1 262 ? -21.954 -21.656 45.595 1.00 43.09 262 GLY A N 1
ATOM 2007 C CA . GLY A 1 262 ? -21.381 -22.315 46.755 1.00 43.09 262 GLY A CA 1
ATOM 2008 C C . GLY A 1 262 ? -20.084 -23.013 46.363 1.00 43.09 262 GLY A C 1
ATOM 2009 O O . GLY A 1 262 ? -19.843 -23.298 45.187 1.00 43.09 262 GLY A O 1
ATOM 2010 N N . LYS A 1 263 ? -19.243 -23.314 47.354 1.00 42.12 263 LYS A N 1
ATOM 2011 C CA . LYS A 1 263 ? -18.171 -24.309 47.216 1.00 42.12 263 LYS A CA 1
ATOM 2012 C C . LYS A 1 263 ? -18.775 -25.598 46.618 1.00 42.12 263 LYS A C 1
ATOM 2014 O O . LYS A 1 263 ? -19.297 -26.414 47.364 1.00 42.12 263 LYS A O 1
ATOM 2019 N N . GLY A 1 264 ? -18.800 -25.734 45.293 1.00 44.16 264 GLY A N 1
ATOM 2020 C CA . GLY A 1 264 ? -19.639 -26.742 44.634 1.00 44.16 264 GLY A CA 1
ATOM 2021 C C . GLY A 1 264 ? -19.738 -26.678 43.106 1.00 44.16 264 GLY A C 1
ATOM 2022 O O . GLY A 1 264 ? -20.232 -27.626 42.516 1.00 44.16 264 GLY A O 1
ATOM 2023 N N . SER A 1 265 ? -19.223 -25.641 42.434 1.00 42.94 265 SER A N 1
ATOM 2024 C CA . SER A 1 265 ? -19.072 -25.630 40.961 1.00 42.94 265 SER A CA 1
ATOM 2025 C C . SER A 1 265 ? -17.639 -25.964 40.515 1.00 42.94 265 SER A C 1
ATOM 2027 O O . SER A 1 265 ? -17.120 -25.424 39.539 1.00 42.94 265 SER A O 1
ATOM 2029 N N . GLY A 1 266 ? -16.97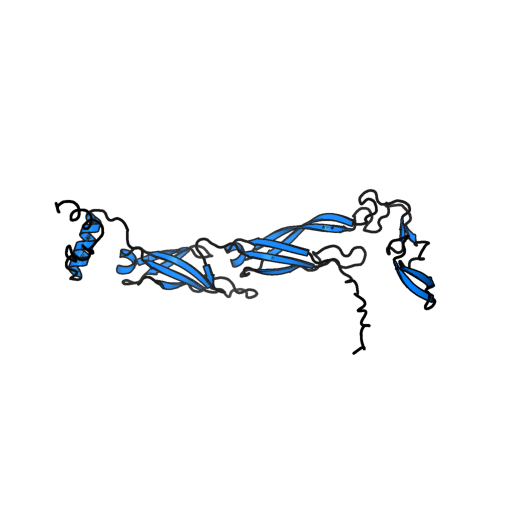2 -26.843 41.257 1.00 37.59 266 GLY A N 1
ATOM 2030 C CA . GLY A 1 266 ? -15.748 -27.502 40.828 1.00 37.59 266 GLY A CA 1
ATOM 2031 C C . GLY A 1 266 ? -15.981 -28.995 40.939 1.00 37.59 266 GLY A C 1
ATOM 2032 O O . GLY A 1 266 ? -16.268 -29.474 42.032 1.00 37.59 266 GLY A O 1
ATOM 2033 N N . ASN A 1 267 ? -15.877 -29.704 39.816 1.00 38.34 267 ASN A N 1
ATOM 2034 C CA . ASN A 1 267 ? -15.762 -31.157 39.759 1.00 38.34 267 ASN A CA 1
ATOM 2035 C C . ASN A 1 267 ? -14.806 -31.651 40.859 1.00 38.34 267 ASN A C 1
ATOM 2037 O O . ASN A 1 267 ? -13.590 -31.645 40.685 1.00 38.34 267 ASN A O 1
ATOM 2041 N N . GLN A 1 268 ? -15.353 -32.117 41.981 1.00 41.62 268 GLN A N 1
ATOM 2042 C CA . GLN A 1 268 ? -14.645 -32.965 42.939 1.00 41.62 268 GLN A CA 1
ATOM 2043 C C . GLN A 1 268 ? -14.812 -34.438 42.559 1.00 41.62 268 GLN A C 1
ATOM 2045 O O . GLN A 1 268 ? -15.020 -35.301 43.404 1.00 41.62 268 GLN A O 1
ATOM 2050 N N . HIS A 1 269 ? -14.669 -34.740 41.270 1.00 39.09 269 HIS A N 1
ATOM 2051 C CA . HIS A 1 269 ? -14.379 -36.091 40.829 1.00 39.09 269 HIS A CA 1
ATOM 2052 C C . HIS A 1 269 ? -13.162 -36.087 39.910 1.00 39.09 269 HIS A C 1
ATOM 2054 O O . HIS A 1 269 ? -13.229 -35.697 38.751 1.00 39.09 269 HIS A O 1
ATOM 2060 N N . GLY A 1 270 ? -12.064 -36.599 40.469 1.00 44.88 270 GLY A N 1
ATOM 2061 C CA . GLY A 1 270 ? -11.131 -37.432 39.724 1.00 44.88 270 GLY A CA 1
ATOM 2062 C C . GLY A 1 270 ? -9.902 -36.735 39.160 1.00 44.88 270 GLY A C 1
ATOM 2063 O O . GLY A 1 270 ? -9.872 -36.422 37.981 1.00 44.88 270 GLY A O 1
ATOM 2064 N N . PHE A 1 271 ? -8.839 -36.648 39.968 1.00 46.22 271 PHE A N 1
ATOM 2065 C CA . PHE A 1 271 ? -7.509 -37.059 39.479 1.00 46.22 271 PHE A CA 1
ATOM 2066 C C . PHE A 1 271 ? -6.506 -37.472 40.576 1.00 46.22 271 PHE A C 1
ATOM 2068 O O . PHE A 1 271 ? -5.509 -38.102 40.258 1.00 46.22 271 PHE A O 1
ATOM 2075 N N . PHE A 1 272 ? -6.776 -37.233 41.867 1.00 48.28 272 PHE A N 1
ATOM 2076 C CA . PHE A 1 272 ? -5.864 -37.639 42.960 1.00 48.28 272 PHE A CA 1
ATOM 2077 C C . PHE A 1 272 ? -6.482 -38.555 44.035 1.00 48.28 272 PHE A C 1
ATOM 2079 O O . PHE A 1 272 ? -5.875 -38.793 45.073 1.00 48.28 27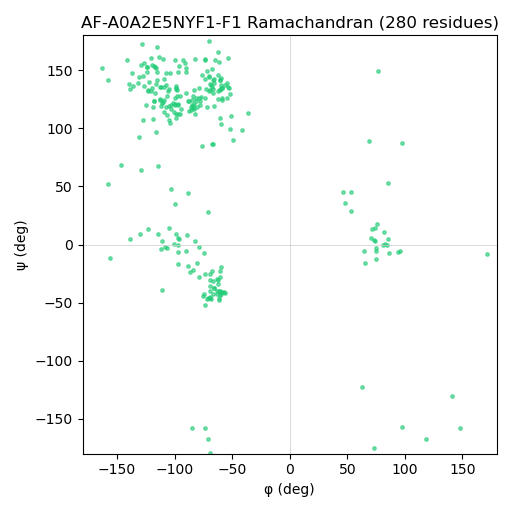2 PHE A O 1
ATOM 2086 N N . GLY A 1 273 ? -7.667 -39.121 43.776 1.00 43.84 273 GLY A N 1
ATOM 2087 C CA . GLY A 1 273 ? -8.339 -40.065 44.684 1.00 43.84 273 GLY A CA 1
ATOM 2088 C C . GLY A 1 273 ? -8.135 -41.554 44.371 1.00 43.84 273 GLY A C 1
ATOM 2089 O O . GLY A 1 273 ? -8.567 -42.385 45.152 1.00 43.84 273 GLY A O 1
ATOM 2090 N N . ARG A 1 274 ? -7.493 -41.926 43.251 1.00 45.06 274 ARG A N 1
ATOM 2091 C CA . ARG A 1 274 ? -7.363 -43.341 42.820 1.00 45.06 274 ARG A CA 1
ATOM 2092 C C . ARG A 1 274 ? -6.028 -44.012 43.164 1.00 45.06 274 ARG A C 1
ATOM 2094 O O . ARG A 1 274 ? -5.801 -45.127 42.720 1.00 45.06 274 ARG A O 1
ATOM 2101 N N . PHE A 1 275 ? -5.162 -43.378 43.956 1.00 45.84 275 PHE A N 1
ATOM 2102 C CA . PHE A 1 275 ? -3.860 -43.961 44.326 1.00 45.84 275 PHE A CA 1
ATOM 2103 C C . PHE A 1 275 ? -3.732 -44.361 45.804 1.00 45.84 275 PHE A C 1
ATOM 2105 O O . PHE A 1 275 ? -2.668 -44.811 46.214 1.00 45.84 275 PHE A O 1
ATOM 2112 N N . LYS A 1 276 ? -4.795 -44.221 46.612 1.00 48.09 276 LYS A N 1
ATOM 2113 C CA . LYS A 1 276 ? -4.751 -44.559 48.048 1.00 48.09 276 LYS A CA 1
ATOM 2114 C C . LYS A 1 276 ? -5.590 -45.775 48.461 1.00 48.09 276 LYS A C 1
ATOM 2116 O O . LYS A 1 276 ? -5.431 -46.239 49.582 1.00 48.09 276 LYS A O 1
ATOM 2121 N N . ASP A 1 277 ? -6.343 -46.363 47.532 1.00 49.75 277 ASP A N 1
ATOM 2122 C CA . ASP A 1 277 ? -7.145 -47.575 47.775 1.00 49.75 277 ASP A CA 1
ATOM 2123 C C . ASP A 1 277 ? -6.531 -48.850 47.159 1.00 49.75 277 ASP A C 1
ATOM 2125 O O . ASP A 1 277 ? -7.190 -49.877 47.066 1.00 49.75 277 ASP A O 1
ATOM 2129 N N . ALA A 1 278 ? -5.257 -48.807 46.746 1.00 51.56 278 ALA A N 1
ATOM 2130 C CA . ALA A 1 278 ? -4.527 -49.960 46.196 1.00 51.56 278 ALA A CA 1
ATOM 2131 C C . ALA A 1 278 ? -3.344 -50.432 47.071 1.00 51.56 278 ALA A C 1
ATOM 2133 O O . ALA A 1 278 ? -2.564 -51.267 46.630 1.00 51.56 278 ALA A O 1
ATOM 2134 N N . PHE A 1 279 ? -3.198 -49.907 48.296 1.00 52.62 279 PHE A N 1
ATOM 2135 C CA . PHE A 1 279 ? -2.102 -50.270 49.215 1.00 52.62 279 PHE A CA 1
ATOM 2136 C C . PHE A 1 279 ? -2.545 -50.643 50.641 1.00 52.62 279 PHE A C 1
ATOM 2138 O O . PHE A 1 279 ? -1.694 -50.832 51.497 1.00 52.62 279 PHE A O 1
ATOM 2145 N N . ASN A 1 280 ? -3.849 -50.794 50.899 1.00 53.78 280 ASN A N 1
ATOM 2146 C CA . ASN A 1 280 ? -4.374 -51.344 52.159 1.00 53.78 280 ASN A CA 1
ATOM 2147 C C . ASN A 1 280 ? -5.376 -52.470 51.865 1.00 53.78 280 ASN A C 1
ATOM 2149 O O . ASN A 1 280 ? -6.570 -52.355 52.135 1.00 53.78 280 ASN A O 1
ATOM 2153 N N . GLY A 1 281 ? -4.866 -53.542 51.265 1.00 48.00 281 GLY A N 1
ATOM 2154 C CA . GLY A 1 281 ? -5.624 -54.742 50.925 1.00 48.00 281 GLY A CA 1
ATOM 2155 C C . GLY A 1 281 ? -4.719 -55.961 50.763 1.00 48.00 281 GLY A C 1
ATOM 2156 O O . GLY A 1 281 ? -4.739 -56.557 49.696 1.00 48.00 281 GLY A O 1
ATOM 2157 N N . GLU A 1 282 ? -3.882 -56.211 51.777 1.00 39.84 282 GLU A N 1
ATOM 2158 C CA . GLU A 1 282 ? -3.413 -57.491 52.365 1.00 39.84 282 GLU A CA 1
ATOM 2159 C C . GLU A 1 282 ? -2.186 -57.233 53.251 1.00 39.84 282 GLU A C 1
ATOM 2161 O O . GLU A 1 282 ? -1.224 -56.587 52.775 1.00 39.84 282 GLU A O 1
#

Sequence (282 aa):
MFDSFFGGSSRQTPNRGADLEFQINVSFRDAAFGVPKELKINRMEPCERCNGNKAEPGTEVMECPGCHGEGKVRRTQRTFFGQFEQVTTCPTCQGEKQTVQTACKKCSGRGKERKSRKIEVQIPAGIEHGTKLLIHGEGESGGRGVENGDLYVHIGVEKDKIFDRKGDDVLMIAELNITMAILGGIISVETLDGSSDIEIKPGTQSGTIQRIKGAGIQHIGSSGRRGDQLVELKIITPRKLDEHQRQLMQELAESFGLKRVGKGSGNQHGFFGRFKDAFNGE

Solvent-accessible surface area (backbone atoms only — not comparable to full-atom values): 16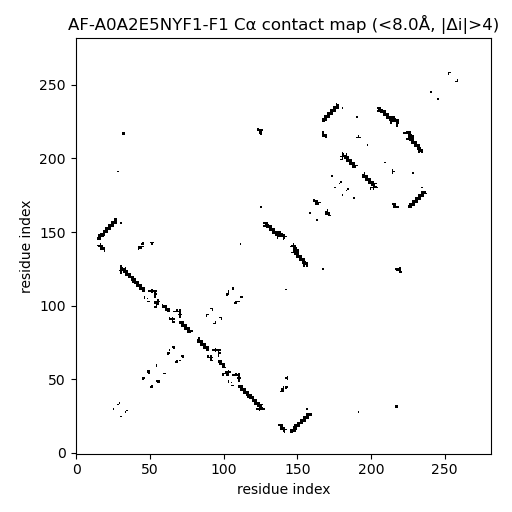486 Å² total; per-residue (Å²): 137,90,86,88,94,79,81,82,72,77,78,72,71,68,77,39,16,54,67,36,80,46,79,48,78,38,49,46,65,45,28,34,66,28,44,81,42,79,42,81,46,79,38,50,36,55,20,85,78,36,64,37,68,22,24,29,79,95,55,71,75,39,67,17,86,81,33,74,50,66,16,41,35,79,47,76,45,80,49,100,91,43,80,46,77,43,82,41,68,18,85,83,36,70,46,64,20,37,39,58,80,46,57,13,80,90,46,69,42,65,17,41,37,81,43,80,44,80,45,80,42,77,44,58,34,30,53,57,69,72,41,71,46,80,40,83,58,63,21,25,50,38,47,81,98,29,46,37,8,34,25,38,38,36,33,42,54,43,84,53,96,65,52,45,79,56,87,40,26,30,38,33,76,45,81,37,51,57,64,48,27,51,67,23,52,76,46,79,41,85,51,86,91,49,73,49,78,44,81,42,54,59,65,51,57,67,70,43,71,47,76,44,82,61,50,25,26,31,41,65,97,45,89,90,48,44,24,32,24,38,36,33,32,39,64,46,79,79,91,74,71,57,74,67,57,46,49,53,54,49,54,53,34,49,74,74,66,49,65,75,82,54,100,72,89,60,87,90,70,84,87,83,74,82,78,71,82,80,78,83,85,130

Foldseek 3Di:
DDDDPDDPPPPPPALAADEAEAEDEDEQLCQQAWDKDKDKDKAKAFDPQCQLLQEGPPFDKAFQPQCRLQQWDWDWDQDPVGIDIDIGGRPRCSSSRIDYPHGHPRVRSRRIDIDIDIDIDTNFHNDDAQDWDKAQQPAHGSGDPGTYHIYIYTYHYDDDPAWDDDRLEIEGEDEDEPVCQAPWDWDWDAFSVGIDIDTHDHNHDAQDWDKAQQRTGDDTPDPPDGGIYIYGYHYDYDPDDDPVRVVVVVVVCVVVVNDPPPPPPDPPDDDPPPPPVPPPDD

pLDDT: mean 85.09, std 15.88, range [37.59, 98.06]

Secondary structure (DSSP, 8-state):
--------------SBPPPEEEEEEE-HHHHHH-EEEEEEEEEEEE-TTTTTS-BPTTS-EEEPTTTTTSSEEEEEEEETTEEEEEEEE-TTTTTSSEEESSB-TTTTT-SEEEEEEEEEEEEPTTPPTT-EEEETT-SS---TTSB---EEEEEEEPPPSSEEEETTEEEEEEEEEHHHHHH-EEEEEEETTEEEEEEEPTTPPTTEEEEETT-SPBPTT-SS-B--EEEEEEEEPPS---HHHHHHHHHHHHHTT-----TTSS---SSSSSSSSSSS--

Radius of gyration: 37.39 Å; Cα contacts (8 Å, |Δi|>4): 541; chains: 1; bounding box: 66×69×106 Å

Nearest PDB structures (foldseek):
  6jzb-assembly1_A  TM=9.026E-01  e=9.787E-28  Streptococcus pneumoniae
  1nlt-assembly1_A  TM=7.599E-01  e=2.730E-21  Saccharomyces cerevisiae
  3lz8-assembly1_A  TM=8.074E-01  e=3.916E-17  Klebsiella pneumoniae subsp. pneumoniae MGH 78578
  4j80-assembly2_D  TM=8.157E-01  e=6.353E-16  Thermus thermophilus HB8
  2q2g-assembly1_B  TM=8.219E-01  e=1.482E-13  Cryptosporidium parvum Iowa II